Protein AF-A0A965WFJ9-F1 (afdb_monomer)

Foldseek 3Di:
DWDWDFDWDFPDPPVGTDTGTPGTDGFWAEKEWDQQVPPPFIWIATEGADFDFTWDQDPVGTDTAGDHQHAQEKYWDPQQVPPGIWIWGACRDPPLWQRIFIWDWDADPVRRYIYTHTDAGFHTDCCCPPNNVPFDKRFRYKYFDPQVPPPHTWIWTKIWTDCPDDDDALVRIFIDTWTWDRPHNRDIDTCCVVAEPPDDRRFDWANDWDWDDQQPPPGTKIWTWDAGPHPVLPDQRTFIFDQDPVSHTDTDCSVPVSVVQPHQKTWDWDQDPPRWIKIWMWDHDDPPDDIDIDIGTDDD

Sequence (300 aa):
MDFDVNVYALMNTGSSFTKVSLGLARWQHGVASADINRDGFDDVIIAGYANFPQYMGSATGLVPYSGMVGSSGVAVGDFLGTGTAQAVFVDASTNGGADSFIYTMTINNVSKQITFTKTVTLPAPRLISTEDSSNRSHDIRARAVDFDSDGRLDIVVISYKANYIRGLTDSEYKSEIQFIRNTGNGTFVDVTDSVRVGYDTTGYPGYYPEFRDFNGDGKLDLFLSQPDYFSSKVHKSTTLLIQQTNGTYSDTGKVDFASAVGGGGQGMLVKGPAGKTYLVTESAWARTSFTNVYIQLVNF

Nearest PDB structures (foldseek):
  9djx-assembly1_B  TM=4.045E-01  e=1.614E-03  Homo sapiens
  7e7v-assembly3_C  TM=5.041E-01  e=1.599E-02  Ralstonia solanacear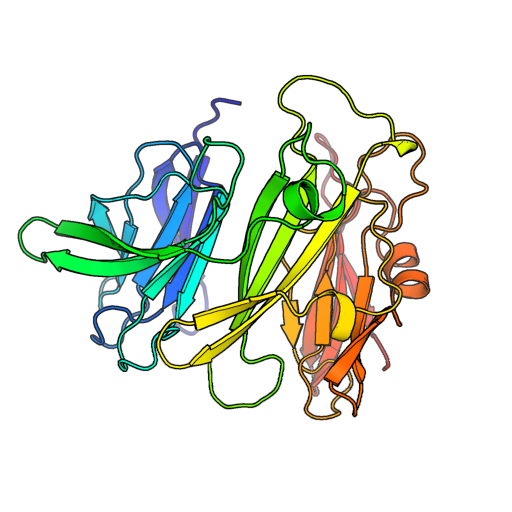um
  4yd8-assembly1_A  TM=4.171E-01  e=1.775E-02  Homo sapiens
  7e7u-assembly2_B  TM=4.999E-01  e=3.494E-02  Ralstonia solanacearum
  6s99-assembly2_D  TM=6.347E-01  e=6.748E+00  Ralstonia solanacearum

Radius of gyration: 19.46 Å; Cα contacts (8 Å, |Δi|>4): 747; chains: 1; bounding box: 52×48×52 Å

Mean predicted aligned error: 5.41 Å

Structure (mmCIF, N/CA/C/O backbone):
data_AF-A0A965WFJ9-F1
#
_entry.id   AF-A0A965WFJ9-F1
#
loop_
_atom_site.group_PDB
_atom_site.id
_atom_site.type_symbol
_atom_site.label_atom_id
_atom_site.label_alt_id
_atom_site.label_comp_id
_atom_site.label_asym_id
_atom_site.label_entity_id
_atom_site.label_seq_id
_atom_site.pdbx_PDB_ins_code
_atom_site.Cartn_x
_atom_site.Cartn_y
_atom_site.Cartn_z
_atom_site.occupancy
_atom_site.B_iso_or_equiv
_atom_site.auth_seq_id
_atom_site.auth_comp_id
_atom_site.auth_asym_id
_atom_site.auth_atom_id
_atom_site.pdbx_PDB_model_num
ATOM 1 N N . MET A 1 1 ? 8.894 20.983 6.299 1.00 48.78 1 MET A N 1
ATOM 2 C CA . MET A 1 1 ? 7.523 21.031 5.756 1.00 48.78 1 MET A CA 1
ATOM 3 C C . MET A 1 1 ? 6.610 20.943 6.958 1.00 48.78 1 MET A C 1
ATOM 5 O O . MET A 1 1 ? 6.301 19.846 7.379 1.00 48.78 1 MET A O 1
ATOM 9 N N . ASP A 1 2 ? 6.253 22.076 7.554 1.00 65.06 2 ASP A N 1
ATOM 10 C CA . ASP A 1 2 ? 5.406 22.116 8.755 1.00 65.06 2 ASP A CA 1
ATOM 11 C C . ASP A 1 2 ? 4.099 22.818 8.409 1.00 65.06 2 ASP A C 1
ATOM 13 O O . ASP A 1 2 ? 3.801 23.909 8.886 1.00 65.06 2 ASP A O 1
ATOM 17 N N . PHE A 1 3 ? 3.364 22.222 7.472 1.00 78.25 3 PHE A N 1
ATOM 18 C CA . PHE A 1 3 ? 2.064 22.731 7.065 1.00 78.25 3 PHE A CA 1
ATOM 19 C C . PHE A 1 3 ? 0.987 21.877 7.715 1.00 78.25 3 PHE A C 1
ATOM 21 O O . PHE A 1 3 ? 0.903 20.675 7.457 1.00 78.25 3 PHE A O 1
ATOM 28 N N . ASP A 1 4 ? 0.174 22.510 8.554 1.00 85.38 4 ASP A N 1
ATOM 29 C CA . ASP A 1 4 ? -1.057 21.900 9.028 1.00 85.38 4 ASP A CA 1
ATOM 30 C C . ASP A 1 4 ? -2.034 21.793 7.849 1.00 85.38 4 ASP A C 1
ATOM 32 O O . ASP A 1 4 ? -2.262 22.754 7.107 1.00 85.38 4 ASP A O 1
ATOM 36 N N . VAL A 1 5 ? -2.619 20.612 7.679 1.00 85.56 5 VAL A N 1
ATOM 37 C CA . VAL A 1 5 ? -3.656 20.344 6.684 1.00 85.56 5 VAL A CA 1
ATOM 38 C C . VAL A 1 5 ? -4.966 20.048 7.392 1.00 85.56 5 VAL A C 1
ATOM 40 O O . VAL A 1 5 ? -4.993 19.382 8.425 1.00 85.56 5 VAL A O 1
ATOM 43 N N . ASN A 1 6 ? -6.071 20.545 6.838 1.00 89.06 6 ASN A N 1
ATOM 44 C CA . ASN A 1 6 ? -7.386 20.176 7.341 1.00 89.06 6 ASN A CA 1
ATOM 45 C C . ASN A 1 6 ? -7.744 18.783 6.825 1.00 89.06 6 ASN A C 1
ATOM 47 O O . ASN A 1 6 ? -8.000 18.608 5.632 1.00 89.06 6 ASN A O 1
ATOM 51 N N . VAL A 1 7 ? -7.763 17.813 7.729 1.00 90.12 7 VAL A N 1
ATOM 52 C CA . VAL A 1 7 ? -8.201 16.450 7.448 1.00 90.12 7 VAL A CA 1
ATOM 53 C C . VAL A 1 7 ? -9.717 16.454 7.316 1.00 90.12 7 VAL A C 1
ATOM 55 O O . VAL A 1 7 ? -10.423 17.145 8.054 1.00 90.12 7 VAL A O 1
ATOM 58 N N . TYR A 1 8 ? -10.244 15.690 6.367 1.00 92.50 8 TYR A N 1
ATOM 59 C CA . TYR A 1 8 ? -11.681 15.561 6.179 1.00 92.50 8 TYR A CA 1
ATOM 60 C C . TYR A 1 8 ? -12.058 14.164 5.701 1.00 92.50 8 TYR A C 1
ATOM 62 O O . TYR A 1 8 ? -11.276 13.497 5.027 1.00 92.50 8 TYR A O 1
ATOM 70 N N . ALA A 1 9 ? -13.285 13.764 6.012 1.00 91.75 9 ALA A N 1
ATOM 71 C CA . ALA A 1 9 ? -13.939 12.601 5.433 1.00 91.75 9 ALA A CA 1
ATOM 72 C C . ALA A 1 9 ? -15.028 13.054 4.453 1.00 91.75 9 ALA A C 1
ATOM 74 O O . ALA A 1 9 ? -15.673 14.087 4.651 1.00 91.75 9 ALA A O 1
ATOM 75 N N . LEU A 1 10 ? -15.234 12.283 3.389 1.00 92.38 10 LEU A N 1
ATOM 76 C CA . LEU A 1 10 ? -16.375 12.433 2.491 1.00 92.38 10 LEU A CA 1
ATOM 77 C C . LEU A 1 10 ? -17.381 11.336 2.837 1.00 92.38 10 LEU A C 1
ATOM 79 O O . LEU A 1 10 ? -17.202 10.182 2.459 1.00 92.38 10 LEU A O 1
ATOM 83 N N . MET A 1 11 ? -18.423 11.696 3.582 1.00 87.25 11 MET A N 1
ATOM 84 C CA . MET A 1 11 ? -19.426 10.748 4.064 1.00 87.25 11 MET A CA 1
ATOM 85 C C . MET A 1 11 ? -20.516 10.569 3.012 1.00 87.25 11 MET A C 1
ATOM 87 O O . MET A 1 11 ? -21.178 11.541 2.641 1.00 87.25 11 MET A O 1
ATOM 91 N N . ASN A 1 12 ? -20.701 9.341 2.531 1.00 87.31 12 ASN A N 1
ATOM 92 C CA . ASN A 1 12 ? -21.744 9.012 1.565 1.00 87.31 12 ASN A CA 1
ATOM 93 C C . ASN A 1 12 ? -23.136 9.150 2.208 1.00 87.31 12 ASN A C 1
ATOM 95 O O . ASN A 1 12 ? -23.398 8.573 3.260 1.00 87.31 12 ASN A O 1
ATOM 99 N N . THR A 1 13 ? -24.033 9.896 1.569 1.00 86.62 13 THR A N 1
ATOM 100 C CA . THR A 1 13 ? -25.430 10.095 1.996 1.00 86.62 13 THR A CA 1
ATOM 101 C C . THR A 1 13 ? -26.420 9.232 1.202 1.00 86.62 13 THR A C 1
ATOM 103 O O . THR A 1 13 ? -27.630 9.370 1.355 1.00 86.62 13 THR A O 1
ATOM 106 N N . GLY A 1 14 ? -25.916 8.370 0.313 1.00 90.50 14 GLY A N 1
ATOM 107 C CA . GLY A 1 14 ? -26.676 7.564 -0.643 1.00 90.50 14 GLY A CA 1
ATOM 108 C C . GLY A 1 14 ? -26.780 8.213 -2.026 1.00 90.50 14 GLY A C 1
ATOM 109 O O . GLY A 1 14 ? -26.713 7.512 -3.032 1.00 90.50 14 GLY A O 1
ATOM 110 N N . SER A 1 15 ? -26.888 9.544 -2.097 1.00 93.44 15 SER A N 1
ATOM 111 C CA . SER A 1 15 ? -26.984 10.295 -3.364 1.00 93.44 15 SER A CA 1
ATOM 112 C C . SER A 1 15 ? -25.911 11.369 -3.542 1.00 93.44 15 SER A C 1
ATOM 114 O O . SER A 1 15 ? -25.785 11.949 -4.618 1.00 93.44 15 SER A O 1
ATOM 116 N N . SER A 1 16 ? -25.171 11.692 -2.486 1.00 94.69 16 SER A N 1
ATOM 117 C CA . SER A 1 16 ? -24.108 12.692 -2.499 1.00 94.69 16 SER A CA 1
ATOM 118 C C . SER A 1 16 ? -23.056 12.367 -1.440 1.00 94.69 16 SER A C 1
ATOM 120 O O . SER A 1 16 ? -23.165 11.382 -0.712 1.00 94.69 16 SER A O 1
ATOM 122 N N . PHE A 1 17 ? -22.030 13.210 -1.343 1.00 94.00 17 PHE A N 1
ATOM 123 C CA . PHE A 1 17 ? -21.058 13.148 -0.262 1.00 94.00 17 PHE A CA 1
ATOM 124 C C . PHE A 1 17 ? -21.103 14.436 0.549 1.00 94.00 17 PHE A C 1
ATOM 126 O O . PHE A 1 17 ? -21.042 15.533 -0.008 1.00 94.00 17 PHE A O 1
ATOM 133 N N . THR A 1 18 ? -21.158 14.299 1.870 1.00 93.19 18 THR A N 1
ATOM 134 C CA . THR A 1 18 ? -20.991 15.415 2.801 1.00 93.19 18 THR A CA 1
ATOM 135 C C . THR A 1 18 ? -19.545 15.456 3.266 1.00 93.19 18 THR A C 1
ATOM 137 O O . THR A 1 18 ? -19.030 14.479 3.810 1.00 93.19 18 THR A O 1
ATOM 140 N N . LYS A 1 19 ? -18.882 16.598 3.078 1.00 94.00 19 LYS A N 1
ATOM 141 C CA . LYS A 1 19 ? -17.533 16.822 3.601 1.00 94.00 19 LYS A CA 1
ATOM 142 C C . LYS A 1 19 ? -17.595 17.111 5.100 1.00 94.00 19 LYS A C 1
ATOM 144 O O . LYS A 1 19 ? -18.158 18.123 5.509 1.00 94.00 19 LYS A O 1
ATOM 149 N N . VAL A 1 20 ? -16.976 16.251 5.901 1.00 92.25 20 VAL A N 1
ATOM 150 C CA . VAL A 1 20 ? -16.869 16.384 7.358 1.00 92.25 20 VAL A CA 1
ATOM 151 C C . VAL A 1 20 ? -15.430 16.721 7.717 1.00 92.25 20 VAL A C 1
ATOM 153 O O . VAL A 1 20 ? -14.517 15.960 7.412 1.00 92.25 20 VAL A O 1
ATOM 156 N N . SER A 1 21 ? -15.220 17.875 8.348 1.00 93.50 21 SER A N 1
ATOM 157 C CA . SER A 1 21 ? -13.905 18.290 8.844 1.00 93.50 21 SER A CA 1
ATOM 158 C C . SER A 1 21 ? -13.529 17.462 10.073 1.00 93.50 21 SER A C 1
ATOM 160 O O . SER A 1 21 ? -14.320 17.375 11.007 1.00 93.50 21 SER A O 1
ATOM 162 N N . LEU A 1 22 ? -12.319 16.907 10.092 1.00 92.38 22 LEU A N 1
ATOM 163 C CA . LEU A 1 22 ? -11.759 16.162 11.228 1.00 92.38 22 LEU A CA 1
ATOM 164 C C . LEU A 1 22 ? -10.712 16.979 12.006 1.00 92.38 22 LEU A C 1
ATOM 166 O O . LEU A 1 22 ? -10.210 16.538 13.035 1.00 92.38 22 LEU A O 1
ATOM 170 N N . GLY A 1 23 ? -10.421 18.195 11.539 1.00 90.62 23 GLY A N 1
ATOM 171 C CA . GLY A 1 23 ? -9.526 19.142 12.193 1.00 90.62 23 GLY A CA 1
ATOM 172 C C . GLY A 1 23 ? -8.159 19.209 11.524 1.00 90.62 23 GLY A C 1
ATOM 173 O O . GLY A 1 23 ? -7.904 18.578 10.498 1.00 90.62 23 GLY A O 1
ATOM 174 N N . LEU A 1 24 ? -7.280 20.025 12.101 1.00 90.56 24 LEU A N 1
ATOM 175 C CA . LEU A 1 24 ? -5.920 20.180 11.604 1.00 90.56 24 LEU A CA 1
ATOM 176 C C . LEU A 1 24 ? -5.052 19.007 12.051 1.00 90.56 24 LEU A C 1
ATOM 178 O O . LEU A 1 24 ? -5.033 18.655 13.230 1.00 90.56 24 LEU A O 1
ATOM 182 N N . ALA A 1 25 ? -4.295 18.451 11.115 1.00 88.62 25 ALA A N 1
ATOM 183 C CA . ALA A 1 25 ? -3.253 17.479 11.396 1.00 88.62 25 ALA A CA 1
ATOM 184 C C . ALA A 1 25 ? -1.987 17.812 10.608 1.00 88.62 25 ALA A C 1
ATOM 186 O O . ALA A 1 25 ? -2.004 18.576 9.642 1.00 88.62 25 ALA A O 1
ATOM 187 N N . ARG A 1 26 ? -0.879 17.209 11.030 1.00 89.94 26 ARG A N 1
ATOM 188 C CA . ARG A 1 26 ? 0.441 17.391 10.427 1.00 89.94 26 ARG A CA 1
ATOM 189 C C . ARG A 1 26 ? 1.136 16.047 10.288 1.00 89.94 26 ARG A C 1
ATOM 191 O O . ARG A 1 26 ? 0.873 15.143 11.079 1.00 89.94 26 ARG A O 1
ATOM 198 N N . TRP A 1 27 ? 2.046 15.946 9.321 1.00 88.62 27 TRP A N 1
ATOM 199 C CA . TRP A 1 27 ? 2.927 14.784 9.142 1.00 88.62 27 TRP A CA 1
ATOM 200 C C . TRP A 1 27 ? 2.204 13.427 9.078 1.00 88.62 27 TRP A C 1
ATOM 202 O O . TRP A 1 27 ? 2.779 12.406 9.446 1.00 88.62 27 TRP A O 1
ATOM 212 N N . GLN A 1 28 ? 0.956 13.404 8.604 1.00 89.62 28 GLN A N 1
ATOM 213 C CA . GLN A 1 28 ? 0.257 12.175 8.235 1.00 89.62 28 GLN A CA 1
ATOM 214 C C . GLN A 1 28 ? 0.697 11.771 6.828 1.00 89.62 28 GLN A C 1
ATOM 216 O O . GLN A 1 28 ? 0.735 12.605 5.925 1.00 89.62 28 GLN A O 1
ATOM 221 N N . HIS A 1 29 ? 1.056 10.506 6.652 1.00 90.88 29 HIS A N 1
ATOM 222 C CA . HIS A 1 29 ? 1.656 9.996 5.423 1.00 90.88 29 HIS A CA 1
ATOM 223 C C . HIS A 1 29 ? 0.797 8.941 4.730 1.00 90.88 29 HIS A C 1
ATOM 225 O O . HIS A 1 29 ? 0.805 8.882 3.500 1.00 90.88 29 HIS A O 1
ATOM 231 N N . GLY A 1 30 ? 0.061 8.116 5.476 1.00 92.38 30 GLY A N 1
ATOM 232 C CA . GLY A 1 30 ? -0.725 7.012 4.927 1.00 92.38 30 GLY A CA 1
ATOM 233 C C . GLY A 1 30 ? -1.955 6.707 5.771 1.00 92.38 30 GLY A C 1
ATOM 234 O O . GLY A 1 30 ? -2.030 7.098 6.932 1.00 92.38 30 GLY A O 1
ATOM 235 N N . VAL A 1 31 ? -2.922 6.015 5.180 1.00 94.62 31 VAL A N 1
ATOM 236 C CA . VAL A 1 31 ? -4.165 5.620 5.844 1.00 94.62 31 VAL A CA 1
ATOM 237 C C . VAL A 1 31 ? -4.638 4.273 5.305 1.00 94.62 31 VAL A C 1
ATOM 239 O O . VAL A 1 31 ? -4.446 3.980 4.124 1.00 94.62 31 VAL A O 1
ATOM 242 N N . ALA A 1 32 ? -5.249 3.473 6.169 1.00 96.31 32 ALA A N 1
ATOM 243 C CA . ALA A 1 32 ? -5.944 2.239 5.839 1.00 96.31 32 ALA A CA 1
ATOM 244 C C . ALA A 1 32 ? -7.238 2.165 6.654 1.00 96.31 32 ALA A C 1
ATOM 246 O O . ALA A 1 32 ? -7.304 2.710 7.758 1.00 96.31 32 ALA A O 1
ATOM 247 N N . SER A 1 33 ? -8.252 1.497 6.114 1.00 95.38 33 SER A N 1
ATOM 248 C CA . SER A 1 33 ? -9.529 1.301 6.794 1.00 95.38 33 SER A CA 1
ATOM 249 C C . SER A 1 33 ? -9.947 -0.159 6.810 1.00 95.38 33 SER A C 1
ATOM 251 O O . SER A 1 33 ? -9.686 -0.886 5.852 1.00 95.38 33 SER A O 1
ATOM 253 N N . ALA A 1 34 ? -10.578 -0.569 7.903 1.00 95.00 34 ALA A N 1
ATOM 254 C CA . ALA A 1 34 ? -11.209 -1.872 8.086 1.00 95.00 34 ALA A CA 1
ATOM 255 C C . ALA A 1 34 ? -12.102 -1.816 9.331 1.00 95.00 34 ALA A C 1
ATOM 257 O O . ALA A 1 34 ? -11.832 -1.027 10.230 1.00 95.00 34 ALA A O 1
ATOM 258 N N . ASP A 1 35 ? -13.095 -2.691 9.431 1.00 95.12 35 ASP A N 1
ATOM 259 C CA . ASP A 1 35 ? -13.837 -2.924 10.674 1.00 95.12 35 ASP A CA 1
ATOM 260 C C . ASP A 1 35 ? -12.968 -3.726 11.669 1.00 95.12 35 ASP A C 1
ATOM 262 O O . ASP A 1 35 ? -12.919 -4.961 11.652 1.00 95.12 35 ASP A O 1
ATOM 266 N N . ILE A 1 36 ? -12.187 -3.020 12.494 1.00 94.94 36 ILE A N 1
ATOM 267 C CA . ILE A 1 36 ? -11.166 -3.607 13.376 1.00 94.94 36 ILE A CA 1
ATOM 268 C C . ILE A 1 36 ? -11.815 -4.187 14.630 1.00 94.94 36 ILE A C 1
ATOM 270 O O . ILE A 1 36 ? -11.369 -5.223 15.139 1.00 94.94 36 ILE A O 1
ATOM 274 N N . ASN A 1 37 ? -12.847 -3.521 15.149 1.00 93.12 37 ASN A N 1
ATOM 275 C CA . ASN A 1 37 ? -13.553 -3.940 16.360 1.00 93.12 37 ASN A CA 1
ATOM 276 C C . ASN A 1 37 ? -14.763 -4.859 16.084 1.00 93.12 37 ASN A C 1
ATOM 278 O O . ASN A 1 37 ? -15.322 -5.406 17.040 1.00 93.12 37 ASN A O 1
ATOM 282 N N . ARG A 1 38 ? -15.099 -5.091 14.809 1.00 93.75 38 ARG A N 1
ATOM 283 C CA . ARG A 1 38 ? -16.221 -5.907 14.327 1.00 93.75 38 ARG A CA 1
ATOM 284 C C . ARG A 1 38 ? -17.590 -5.376 14.742 1.00 93.75 38 ARG A C 1
ATOM 286 O O . ARG A 1 38 ? -18.478 -6.163 15.083 1.00 93.75 38 ARG A O 1
ATOM 293 N N . ASP A 1 39 ? -17.753 -4.059 14.761 1.00 94.69 39 ASP A N 1
ATOM 294 C CA . ASP A 1 39 ? -19.027 -3.406 15.068 1.00 94.69 39 ASP A CA 1
ATOM 295 C C . ASP A 1 39 ? -19.859 -3.063 13.820 1.00 94.69 39 ASP A C 1
ATOM 297 O O . ASP A 1 39 ? -20.987 -2.572 13.944 1.00 94.69 39 ASP A O 1
ATOM 301 N N . GLY A 1 40 ? -19.351 -3.401 12.631 1.00 94.94 40 GLY A N 1
ATOM 302 C CA . GLY A 1 40 ? -19.995 -3.161 11.346 1.00 94.94 40 GLY A CA 1
ATOM 303 C C . GLY A 1 40 ? -19.687 -1.792 10.741 1.00 94.94 40 GLY A C 1
ATOM 304 O O . GLY A 1 40 ? -20.264 -1.465 9.700 1.00 94.94 40 GLY A O 1
ATOM 305 N N . PHE A 1 41 ? -18.810 -0.995 11.356 1.00 94.50 41 PHE A N 1
ATOM 306 C CA . PHE A 1 41 ? -18.340 0.274 10.816 1.00 94.50 41 PHE A CA 1
ATOM 307 C C . PHE A 1 41 ? -16.843 0.213 10.507 1.00 94.50 41 PHE A C 1
ATOM 309 O O . PHE A 1 41 ? -16.049 -0.298 11.285 1.00 94.50 41 PHE A O 1
ATOM 316 N N . ASP A 1 42 ? -16.442 0.782 9.369 1.00 94.44 42 ASP A N 1
ATOM 317 C CA . ASP A 1 42 ? -15.021 0.897 9.054 1.00 94.44 42 ASP A CA 1
ATOM 318 C C . ASP A 1 42 ? -14.330 1.869 10.018 1.00 94.44 42 ASP A C 1
ATOM 320 O O . ASP A 1 42 ? -14.714 3.038 10.156 1.00 94.44 42 ASP A O 1
ATOM 324 N N . ASP A 1 43 ? -13.253 1.385 10.619 1.00 96.44 43 ASP A N 1
ATOM 325 C CA . ASP A 1 43 ? -12.289 2.161 11.379 1.00 96.44 43 ASP A CA 1
ATOM 326 C C . ASP A 1 43 ? -11.177 2.659 10.457 1.00 96.44 43 ASP A C 1
ATOM 328 O O . ASP A 1 43 ? -10.922 2.099 9.391 1.00 96.44 43 ASP A O 1
ATOM 332 N N . VAL A 1 44 ? -10.481 3.716 10.865 1.00 96.62 44 VAL A N 1
ATOM 333 C CA . VAL A 1 44 ? -9.433 4.369 10.081 1.00 96.62 44 VAL A CA 1
ATOM 334 C C . VAL A 1 44 ? -8.149 4.439 10.896 1.00 96.62 44 VAL A C 1
ATOM 336 O O . VAL A 1 44 ? -8.069 5.147 11.905 1.00 96.62 44 VAL A O 1
ATOM 339 N N . ILE A 1 45 ? -7.125 3.740 10.406 1.00 97.69 45 ILE A N 1
ATOM 340 C CA . ILE A 1 45 ? -5.775 3.737 10.964 1.00 97.69 45 ILE A CA 1
ATOM 341 C C . ILE A 1 45 ? -4.851 4.550 10.069 1.00 97.69 45 ILE A C 1
ATOM 343 O O . ILE A 1 45 ? -4.819 4.388 8.851 1.00 97.69 45 ILE A O 1
ATOM 347 N N . ILE A 1 46 ? -4.081 5.430 10.688 1.00 96.38 46 ILE A N 1
ATOM 348 C CA . ILE A 1 46 ? -3.246 6.436 10.051 1.00 96.38 46 ILE A CA 1
ATOM 349 C C . ILE A 1 46 ? -1.782 6.181 10.414 1.00 96.38 46 ILE A C 1
ATOM 351 O O . ILE A 1 46 ? -1.444 5.916 11.570 1.00 96.38 46 ILE A O 1
ATOM 355 N N . ALA A 1 47 ? -0.918 6.308 9.410 1.00 96.06 47 ALA A N 1
ATOM 356 C CA . ALA A 1 47 ? 0.532 6.377 9.529 1.00 96.06 47 ALA A CA 1
ATOM 357 C C . ALA A 1 47 ? 1.003 7.834 9.437 1.00 96.06 47 ALA A C 1
ATOM 359 O O . ALA A 1 47 ? 0.478 8.625 8.646 1.00 96.06 47 ALA A O 1
ATOM 360 N N . GLY A 1 48 ? 2.020 8.183 10.215 1.00 94.25 48 GLY A N 1
ATOM 361 C CA . GLY A 1 48 ? 2.645 9.501 10.204 1.00 94.25 48 GLY A CA 1
ATOM 362 C C . GLY A 1 48 ? 3.652 9.679 11.337 1.00 94.25 48 GLY A C 1
ATOM 363 O O . GLY A 1 48 ? 3.905 8.747 12.093 1.00 94.25 48 GLY A O 1
ATOM 364 N N . TYR A 1 49 ? 4.188 10.891 11.493 1.00 92.00 49 TYR A N 1
ATOM 365 C CA . TYR A 1 49 ?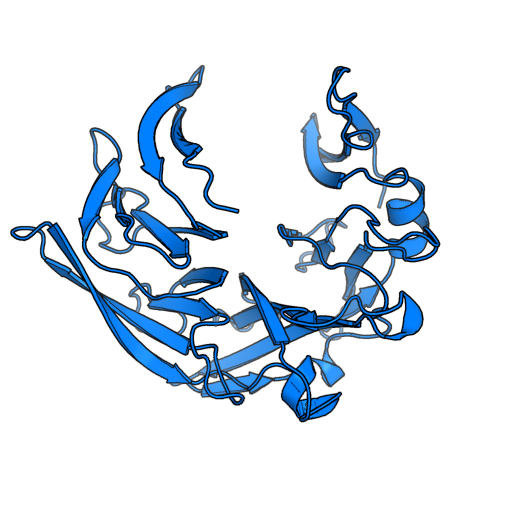 5.303 11.181 12.416 1.00 92.00 49 TYR A CA 1
ATOM 366 C C . TYR A 1 49 ? 5.011 12.251 13.477 1.00 92.00 49 TYR A C 1
ATOM 368 O O . TYR A 1 49 ? 5.910 12.673 14.203 1.00 92.00 49 TYR A O 1
ATOM 376 N N . ALA A 1 50 ? 3.765 12.704 13.589 1.00 89.44 50 ALA A N 1
ATOM 377 C CA . ALA A 1 50 ? 3.338 13.650 14.618 1.00 89.44 50 ALA A CA 1
ATOM 378 C C . ALA A 1 50 ? 2.181 13.086 15.441 1.00 89.44 50 ALA A C 1
ATOM 380 O O . ALA A 1 50 ? 1.682 12.010 15.152 1.00 89.44 50 ALA A O 1
ATOM 381 N N . ASN A 1 51 ? 1.741 13.818 16.463 1.00 86.94 51 ASN A N 1
ATOM 382 C CA . ASN A 1 51 ? 0.584 13.419 17.257 1.00 86.94 51 ASN A CA 1
ATOM 383 C C . ASN A 1 51 ? -0.718 13.645 16.467 1.00 86.94 51 ASN A C 1
ATOM 385 O O . ASN A 1 51 ? -1.109 14.792 16.242 1.00 86.94 51 ASN A O 1
ATOM 389 N N . PHE A 1 52 ? -1.378 12.562 16.061 1.00 91.62 52 PHE A N 1
ATOM 390 C CA . PHE A 1 52 ? -2.687 12.558 15.404 1.00 91.62 52 PHE A CA 1
ATOM 391 C C . PHE A 1 52 ? -3.580 11.454 15.995 1.00 91.62 52 PHE A C 1
ATOM 393 O O . PHE A 1 52 ? -3.061 10.464 16.519 1.00 91.62 52 PHE A O 1
ATOM 400 N N . PRO A 1 53 ? -4.915 11.599 15.928 1.00 94.81 53 PRO A N 1
ATOM 401 C CA . PRO A 1 53 ? -5.823 10.536 16.332 1.00 94.81 53 PRO A CA 1
ATOM 402 C C . PRO A 1 53 ? -5.907 9.430 15.270 1.00 94.81 53 PRO A C 1
ATOM 404 O O . PRO A 1 53 ? -5.711 9.676 14.079 1.00 94.81 53 PRO A O 1
ATOM 407 N N . GLN A 1 54 ? -6.267 8.233 15.717 1.00 96.38 54 GLN A N 1
ATOM 408 C CA . GLN A 1 54 ? -6.933 7.212 14.902 1.00 96.38 54 GLN A CA 1
ATOM 409 C C . GLN A 1 54 ? -8.439 7.455 14.953 1.00 96.38 54 GLN A C 1
ATOM 411 O O . GLN A 1 54 ? -8.900 8.189 15.829 1.00 96.38 54 GLN A O 1
ATOM 416 N N . TYR A 1 55 ? -9.223 6.834 14.079 1.00 96.56 55 TYR A N 1
ATOM 417 C CA . TYR A 1 55 ? -10.674 6.995 14.132 1.00 96.56 55 TYR A CA 1
ATOM 418 C C . TYR A 1 55 ? -11.387 5.655 14.182 1.00 96.56 55 TYR A C 1
ATOM 420 O O . TYR A 1 55 ? -11.160 4.812 13.326 1.00 96.56 55 TYR A O 1
ATOM 428 N N . MET A 1 56 ? -12.274 5.496 15.159 1.00 97.06 56 MET A N 1
ATOM 429 C CA . MET A 1 56 ? -13.202 4.373 15.205 1.00 97.06 56 MET A CA 1
ATOM 430 C C . MET A 1 56 ? -14.498 4.758 14.499 1.00 97.06 56 MET A C 1
ATOM 432 O O . MET A 1 56 ? -15.021 5.858 14.721 1.00 97.06 56 MET A O 1
ATOM 436 N N . GLY A 1 57 ? -14.996 3.872 13.648 1.00 95.56 57 GLY A N 1
ATOM 437 C CA . GLY A 1 57 ? -16.279 3.997 12.986 1.00 95.56 57 GLY A CA 1
ATOM 438 C C . GLY A 1 57 ? -17.434 3.969 13.985 1.00 95.56 57 GLY A C 1
ATOM 439 O O . GLY A 1 57 ? -17.329 3.472 15.104 1.00 95.56 57 GLY A O 1
ATOM 440 N N . SER A 1 58 ? -18.552 4.583 13.609 1.00 94.44 58 SER A N 1
ATOM 441 C CA . SER A 1 58 ? -19.806 4.490 14.354 1.00 94.44 58 SER A CA 1
ATOM 442 C C . SER A 1 58 ? -20.981 4.901 13.474 1.00 94.44 58 SER A C 1
ATOM 444 O O . SER A 1 58 ? -20.807 5.536 12.429 1.00 94.44 58 SER A O 1
ATOM 446 N N . ALA A 1 59 ? -22.200 4.660 13.959 1.00 91.69 59 ALA A N 1
ATOM 447 C CA . ALA A 1 59 ? -23.432 5.100 13.303 1.00 91.69 59 ALA A CA 1
ATOM 448 C C . ALA A 1 59 ? -23.502 6.620 13.051 1.00 91.69 59 ALA A C 1
ATOM 450 O O . ALA A 1 59 ? -24.235 7.066 12.172 1.00 91.69 59 ALA A O 1
ATOM 451 N N . THR A 1 60 ? -22.753 7.424 13.813 1.00 88.94 60 THR A N 1
ATOM 452 C CA . THR A 1 60 ? -22.702 8.888 13.676 1.00 88.94 60 THR A CA 1
ATOM 453 C C . THR A 1 60 ? -21.424 9.388 12.996 1.00 88.94 60 THR A C 1
ATOM 455 O O . THR A 1 60 ? -21.199 10.595 12.940 1.00 88.94 60 THR A O 1
ATOM 458 N N . GLY A 1 61 ? -20.589 8.485 12.475 1.00 90.75 61 GLY A N 1
ATOM 459 C CA . GLY A 1 61 ? -19.323 8.799 11.815 1.00 90.75 61 GLY A CA 1
ATOM 460 C C . GLY A 1 61 ? -18.090 8.463 12.654 1.00 90.75 61 GLY A C 1
ATOM 461 O O . GLY A 1 61 ? -18.127 7.607 13.533 1.00 90.75 61 GLY A O 1
ATOM 462 N N . LEU A 1 62 ? -16.985 9.137 12.347 1.00 94.56 62 LEU A N 1
ATOM 463 C CA . LEU A 1 62 ? -15.655 8.835 12.872 1.00 94.56 62 LEU A CA 1
ATOM 464 C C . LEU A 1 62 ? -15.416 9.460 14.255 1.00 94.56 62 LEU A C 1
ATOM 466 O O . LEU A 1 62 ? -15.516 10.676 14.424 1.00 94.56 62 LEU A O 1
ATOM 470 N N . VAL A 1 63 ? -15.049 8.633 15.235 1.00 95.44 63 VAL A N 1
ATOM 471 C CA . VAL A 1 63 ? -14.748 9.039 16.615 1.00 95.44 63 VAL A CA 1
ATO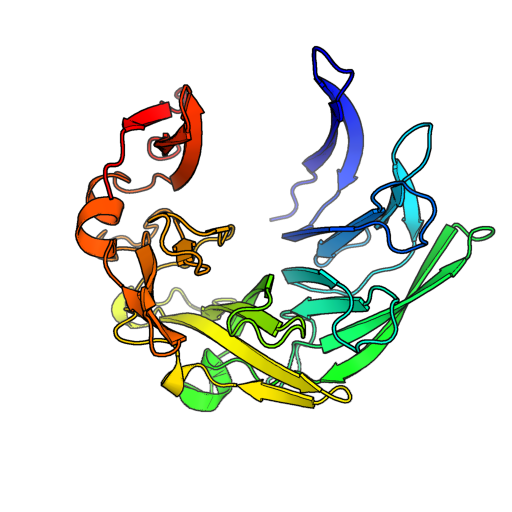M 472 C C . VAL A 1 63 ? -13.235 8.980 16.848 1.00 95.44 63 VAL A C 1
ATOM 474 O O . VAL A 1 63 ? -12.649 7.920 16.643 1.00 95.44 63 VAL A O 1
ATOM 477 N N . PRO A 1 64 ? -12.575 10.065 17.294 1.00 96.00 64 PRO A N 1
ATOM 478 C CA . PRO A 1 64 ? -11.125 10.089 17.457 1.00 96.00 64 PRO A CA 1
ATOM 479 C C . PRO A 1 64 ? -10.665 9.284 18.680 1.00 96.00 64 PRO A C 1
ATOM 481 O O . PRO A 1 64 ? -11.219 9.413 19.773 1.00 96.00 64 PRO A O 1
ATOM 484 N N . TYR A 1 65 ? -9.624 8.475 18.494 1.00 97.50 65 TYR A N 1
ATOM 485 C CA . TYR A 1 65 ? -8.944 7.694 19.524 1.00 97.50 65 TYR A CA 1
ATOM 486 C C . TYR A 1 65 ? -7.452 8.044 19.533 1.00 97.50 65 TYR A C 1
ATOM 488 O O . TYR A 1 65 ? -6.840 8.290 18.496 1.00 97.50 65 TYR A O 1
ATOM 496 N N . SER A 1 66 ? -6.850 8.065 20.718 1.00 96.88 66 SER A N 1
ATOM 497 C CA . SER A 1 66 ? -5.407 8.250 20.894 1.00 96.88 66 SER A CA 1
ATOM 498 C C . SER A 1 66 ? -4.626 6.962 20.612 1.00 96.88 66 SER A C 1
ATOM 500 O O . SER A 1 66 ? -5.165 5.864 20.739 1.00 96.88 66 SER A O 1
ATOM 502 N N . GLY A 1 67 ? -3.340 7.097 20.284 1.00 94.81 67 GLY A N 1
ATOM 503 C CA . GLY A 1 67 ? -2.431 5.978 20.019 1.00 94.81 67 GLY A CA 1
ATOM 504 C C . GLY A 1 67 ? -1.911 5.992 18.586 1.00 94.81 67 GLY A C 1
ATOM 505 O O . GLY A 1 67 ? -2.663 6.196 17.638 1.00 94.81 67 GLY A O 1
ATOM 506 N N . MET A 1 68 ? -0.608 5.798 18.408 1.00 94.50 68 MET A N 1
ATOM 507 C CA . MET A 1 68 ? 0.011 5.840 17.085 1.00 94.50 68 MET A CA 1
ATOM 508 C C . MET A 1 68 ? 1.295 5.020 17.037 1.00 94.50 68 MET A C 1
ATOM 510 O O . MET A 1 68 ? 1.935 4.786 18.065 1.00 94.50 68 MET A O 1
ATOM 514 N N . VAL A 1 69 ? 1.692 4.667 15.819 1.00 95.44 69 VAL A N 1
ATOM 515 C CA . VAL A 1 69 ? 3.027 4.172 15.486 1.00 95.44 69 VAL A CA 1
ATOM 516 C C . VAL A 1 69 ? 3.633 5.148 14.481 1.00 95.44 69 VAL A C 1
ATOM 518 O O . VAL A 1 69 ? 3.046 5.393 13.426 1.00 95.44 69 VAL A O 1
ATOM 521 N N . GLY A 1 70 ? 4.794 5.716 14.816 1.00 95.12 70 GLY A N 1
ATOM 522 C CA . GLY A 1 70 ? 5.540 6.579 13.898 1.00 95.12 70 GLY A CA 1
ATOM 523 C C . GLY A 1 70 ? 5.931 5.795 12.646 1.00 95.12 70 GLY A C 1
ATOM 524 O O . GLY A 1 70 ? 6.608 4.788 12.802 1.00 95.12 70 GLY A O 1
ATOM 525 N N . SER A 1 71 ? 5.460 6.185 11.457 1.00 95.69 71 SER A N 1
ATOM 526 C CA . SER A 1 71 ? 5.589 5.380 10.224 1.00 95.69 71 SER A CA 1
ATOM 527 C C . SER A 1 71 ? 5.220 6.158 8.952 1.00 95.69 71 SER A C 1
ATOM 529 O O . SER A 1 71 ? 4.539 7.183 9.028 1.00 95.69 71 SER A O 1
ATOM 531 N N . SER A 1 72 ? 5.605 5.646 7.776 1.00 94.50 72 SER A N 1
ATOM 532 C CA . SER A 1 72 ? 5.259 6.248 6.472 1.00 94.50 72 SER A CA 1
ATOM 533 C C . SER A 1 72 ? 4.061 5.600 5.778 1.00 94.50 72 SER A C 1
ATOM 535 O O . SER A 1 72 ? 3.373 6.237 4.975 1.00 94.50 72 SER A O 1
ATOM 537 N N . GLY A 1 73 ? 3.777 4.337 6.075 1.00 96.25 73 GLY A N 1
ATOM 538 C CA . GLY A 1 73 ? 2.690 3.597 5.449 1.00 96.25 73 GLY A CA 1
ATOM 539 C C . GLY A 1 73 ? 2.017 2.656 6.429 1.00 96.25 73 GLY A C 1
ATOM 540 O O . GLY A 1 73 ? 2.634 2.192 7.386 1.00 96.25 73 GLY A O 1
ATOM 541 N N . VAL A 1 74 ? 0.742 2.378 6.166 1.00 98.12 74 VAL A N 1
ATOM 542 C CA . VAL A 1 74 ? -0.042 1.409 6.923 1.00 98.12 74 VAL A CA 1
ATOM 543 C C . VAL A 1 74 ? -0.880 0.547 5.988 1.00 98.12 74 VAL A C 1
ATOM 545 O O . VAL A 1 74 ? -1.396 1.038 4.982 1.00 98.12 74 VAL A O 1
ATOM 548 N N . ALA A 1 75 ? -1.011 -0.729 6.333 1.00 98.12 75 ALA A N 1
ATOM 549 C CA . ALA A 1 75 ? -2.024 -1.635 5.807 1.00 98.12 75 ALA A CA 1
ATOM 550 C C . ALA A 1 75 ? -2.709 -2.354 6.978 1.00 98.12 75 ALA A C 1
ATOM 552 O O . ALA A 1 75 ? -2.086 -2.568 8.017 1.00 98.12 75 ALA A O 1
ATOM 553 N N . VAL A 1 76 ? -3.983 -2.713 6.828 1.00 98.31 76 VAL A N 1
ATOM 554 C CA . VAL A 1 76 ? -4.768 -3.384 7.875 1.00 98.31 76 VAL A CA 1
ATOM 555 C C . VAL A 1 76 ? -5.399 -4.647 7.298 1.00 98.31 76 VAL A C 1
ATOM 557 O O . VAL A 1 76 ? -5.870 -4.633 6.164 1.00 98.31 76 VAL A O 1
ATOM 560 N N . GLY A 1 77 ? -5.387 -5.732 8.070 1.00 97.19 77 GLY A N 1
ATOM 561 C CA . GLY A 1 77 ? -5.964 -7.018 7.681 1.00 97.19 77 GLY A CA 1
ATOM 562 C C . GLY A 1 77 ? -5.612 -8.141 8.658 1.00 97.19 77 GLY A C 1
ATOM 563 O O . GLY A 1 77 ? -4.839 -7.933 9.591 1.00 97.19 77 GLY A O 1
ATOM 564 N N . ASP A 1 78 ? -6.192 -9.328 8.473 1.00 96.88 78 ASP A N 1
ATOM 565 C CA . ASP A 1 78 ? -5.906 -10.513 9.299 1.00 96.88 78 ASP A CA 1
ATOM 566 C C . ASP A 1 78 ? -4.676 -11.266 8.769 1.00 96.88 78 ASP A C 1
ATOM 568 O O . ASP A 1 78 ? -4.767 -12.314 8.132 1.00 96.88 78 ASP A O 1
ATOM 572 N N . PHE A 1 79 ? -3.500 -10.692 9.003 1.00 98.06 79 PHE A N 1
ATOM 573 C CA . PHE A 1 79 ? -2.224 -11.257 8.563 1.00 98.06 79 PHE A CA 1
ATOM 574 C C . PHE A 1 79 ? -1.823 -12.502 9.366 1.00 98.06 79 PHE A C 1
ATOM 576 O O . PHE A 1 79 ? -1.037 -13.324 8.895 1.00 98.06 79 PHE A O 1
ATOM 583 N N . LEU A 1 80 ? -2.325 -12.640 10.595 1.00 97.00 80 LEU A N 1
ATOM 584 C CA . LEU A 1 80 ? -1.977 -13.747 11.487 1.00 97.00 80 LEU A CA 1
ATOM 585 C C . LEU A 1 80 ? -2.976 -14.913 11.428 1.00 97.00 80 LEU A C 1
ATOM 587 O O . LEU A 1 80 ? -2.723 -15.946 12.048 1.00 97.00 80 LEU A O 1
ATOM 591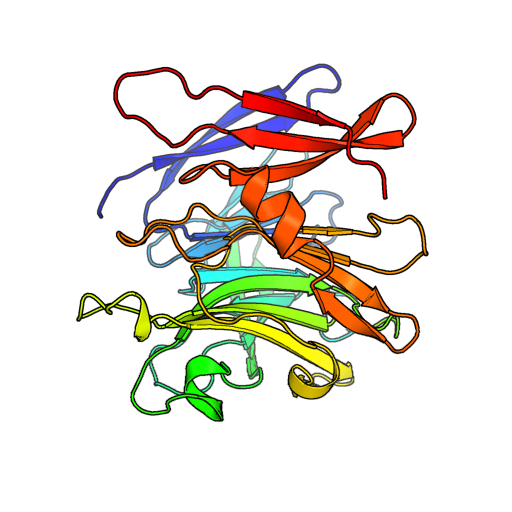 N N . GLY A 1 81 ? -4.082 -14.771 10.691 1.00 94.88 81 GLY A N 1
ATOM 592 C CA . GLY A 1 81 ? -5.129 -15.789 10.584 1.00 94.88 81 GLY A CA 1
ATOM 593 C C . GLY A 1 81 ? -5.873 -16.022 11.901 1.00 94.88 81 GLY A C 1
ATOM 594 O O . GLY A 1 81 ? -6.367 -17.121 12.156 1.00 94.88 81 GLY A O 1
ATOM 595 N N . THR A 1 82 ? -5.917 -15.015 12.777 1.00 93.25 82 THR A N 1
ATOM 596 C CA . THR A 1 82 ? -6.580 -15.090 14.090 1.00 93.25 82 THR A CA 1
ATOM 597 C C . THR A 1 82 ? -8.041 -14.642 14.023 1.00 93.25 82 THR A C 1
ATOM 599 O O . THR A 1 82 ? -8.732 -14.582 15.044 1.00 93.25 82 THR A O 1
ATOM 602 N N . GLY A 1 83 ? -8.511 -14.273 12.832 1.00 91.69 83 GLY A N 1
ATOM 603 C CA . GLY A 1 83 ? -9.795 -13.653 12.548 1.00 91.69 83 GLY A CA 1
ATOM 604 C C . GLY A 1 83 ? -9.825 -12.156 12.854 1.00 91.69 83 GLY A C 1
ATOM 605 O O . GLY A 1 83 ? -10.778 -11.482 12.465 1.00 91.69 83 GLY A O 1
ATOM 606 N N . THR A 1 84 ? -8.876 -11.627 13.627 1.00 93.06 84 THR A N 1
ATOM 607 C CA . THR A 1 84 ? -8.835 -10.219 14.050 1.00 93.06 84 THR A CA 1
ATOM 608 C C . THR A 1 84 ? -7.914 -9.428 13.138 1.00 93.06 84 THR A C 1
ATOM 610 O O . THR A 1 84 ? -6.934 -9.964 12.640 1.00 93.06 84 THR A O 1
ATOM 613 N N . ALA A 1 85 ? -8.197 -8.144 12.929 1.00 95.81 85 ALA A N 1
ATOM 614 C CA . ALA A 1 85 ? -7.312 -7.301 12.140 1.00 95.81 85 ALA A CA 1
ATOM 615 C C . ALA A 1 85 ? -6.022 -6.961 12.913 1.00 95.81 85 ALA A C 1
ATOM 617 O O . ALA A 1 85 ? -6.043 -6.654 14.109 1.00 95.81 85 ALA A O 1
ATOM 618 N N . GLN A 1 86 ? -4.895 -6.969 12.209 1.00 97.75 86 GLN A N 1
ATOM 619 C CA . GLN A 1 86 ? -3.629 -6.367 12.615 1.00 97.75 86 GLN A CA 1
ATOM 620 C C . GLN A 1 86 ? -3.294 -5.192 11.692 1.00 97.75 86 GLN A C 1
ATOM 622 O O . GLN A 1 86 ? -3.854 -5.054 10.605 1.00 97.75 86 GLN A O 1
ATOM 627 N N . ALA A 1 87 ? -2.367 -4.345 12.134 1.00 98.38 87 ALA A N 1
ATOM 628 C CA . ALA A 1 87 ? -1.820 -3.261 11.331 1.00 98.38 87 ALA A CA 1
ATOM 629 C C . ALA A 1 87 ? -0.363 -3.561 10.969 1.00 98.38 87 ALA A C 1
ATOM 631 O O . ALA A 1 87 ? 0.457 -3.842 11.843 1.00 98.38 87 ALA A O 1
ATOM 632 N N . VAL A 1 88 ? -0.034 -3.473 9.686 1.00 98.56 88 VAL A N 1
ATOM 633 C CA . VAL A 1 88 ? 1.342 -3.417 9.191 1.00 98.56 88 VAL A CA 1
ATOM 634 C C . VAL A 1 88 ? 1.734 -1.954 9.115 1.00 98.56 88 VAL A C 1
ATOM 636 O O . VAL A 1 88 ? 1.104 -1.212 8.367 1.00 98.56 88 VAL A O 1
ATOM 639 N N . PHE A 1 89 ? 2.772 -1.550 9.841 1.00 98.25 89 PHE A N 1
ATOM 640 C CA . PHE A 1 89 ? 3.390 -0.233 9.686 1.00 98.25 89 PHE A CA 1
ATOM 641 C C . PHE A 1 89 ? 4.773 -0.391 9.059 1.00 98.25 89 PHE A C 1
ATOM 643 O O . PHE A 1 89 ? 5.556 -1.229 9.513 1.00 98.25 89 PHE A O 1
ATOM 650 N N . VAL A 1 90 ? 5.054 0.412 8.032 1.00 96.62 90 VAL A N 1
ATOM 651 C CA . VAL A 1 90 ? 6.334 0.423 7.303 1.00 96.62 90 VAL A CA 1
ATOM 652 C C . VAL A 1 90 ? 7.117 1.704 7.574 1.00 96.62 90 VAL A C 1
ATOM 654 O O . VAL A 1 90 ? 6.513 2.741 7.881 1.00 96.62 90 VAL A O 1
ATOM 657 N N . ASP A 1 91 ? 8.448 1.616 7.492 1.00 93.25 91 ASP A N 1
ATOM 658 C CA . ASP A 1 91 ? 9.377 2.674 7.921 1.00 93.25 91 ASP A CA 1
ATOM 659 C C . ASP A 1 91 ? 9.072 3.163 9.354 1.00 93.25 91 ASP A C 1
ATOM 661 O O . ASP A 1 91 ? 8.971 4.353 9.663 1.00 93.25 91 ASP A O 1
ATOM 665 N N . ALA A 1 92 ? 8.832 2.195 10.239 1.00 93.69 92 ALA A N 1
ATOM 666 C CA . ALA A 1 92 ? 8.463 2.389 11.635 1.00 93.69 92 ALA A CA 1
ATOM 667 C C . ALA A 1 92 ? 9.657 2.274 12.603 1.00 93.69 92 ALA A C 1
ATOM 669 O O . ALA A 1 92 ? 9.495 2.363 13.824 1.00 93.69 92 ALA A O 1
ATOM 670 N N . SER A 1 93 ? 10.875 2.074 12.087 1.00 84.50 93 SER A N 1
ATOM 671 C CA . SER A 1 93 ? 12.111 2.078 12.872 1.00 84.50 93 SER A CA 1
ATOM 672 C C . SER A 1 93 ? 13.222 2.848 12.178 1.00 84.50 93 SER A C 1
ATOM 674 O O . SER A 1 93 ? 13.385 2.797 10.970 1.00 84.50 93 SER A O 1
ATOM 676 N N . THR A 1 94 ? 14.065 3.507 12.968 1.00 70.88 94 THR A N 1
ATOM 677 C CA . THR A 1 94 ? 15.206 4.281 12.470 1.00 70.88 94 THR A CA 1
ATOM 678 C C . THR A 1 94 ? 16.537 3.524 12.526 1.00 70.88 94 THR A C 1
ATOM 680 O O . THR A 1 94 ? 17.558 4.082 12.115 1.00 70.88 94 THR A O 1
ATOM 683 N N . ASN A 1 95 ? 16.546 2.271 12.994 1.00 69.12 95 ASN A N 1
ATOM 684 C CA . ASN A 1 95 ? 17.754 1.528 13.381 1.00 69.12 95 ASN A CA 1
ATOM 685 C C . ASN A 1 95 ? 18.515 0.841 12.225 1.00 69.12 95 ASN A C 1
ATOM 687 O O . ASN A 1 95 ? 19.405 0.038 12.489 1.00 69.12 95 ASN A O 1
ATOM 691 N N . GLY A 1 96 ? 18.198 1.145 10.960 1.00 61.84 96 GLY A N 1
ATOM 692 C CA . GLY A 1 96 ? 18.990 0.707 9.797 1.00 61.84 96 GLY A CA 1
ATOM 693 C C . GLY A 1 96 ? 18.933 -0.795 9.478 1.00 61.84 96 GLY A C 1
ATOM 694 O O . GLY A 1 96 ? 19.820 -1.298 8.798 1.00 61.84 96 GLY A O 1
ATOM 695 N N . GLY A 1 97 ? 17.919 -1.505 9.982 1.00 78.25 97 GLY A N 1
ATOM 696 C CA . GLY A 1 97 ? 17.650 -2.919 9.700 1.00 78.25 97 GLY A CA 1
ATOM 697 C C . GLY A 1 97 ? 16.212 -3.117 9.220 1.00 78.25 97 GLY A C 1
ATOM 698 O O . GLY A 1 97 ? 15.706 -2.305 8.457 1.00 78.25 97 GLY A O 1
ATOM 699 N N . ALA A 1 98 ? 15.536 -4.166 9.694 1.00 82.31 98 ALA A N 1
ATOM 700 C CA . ALA A 1 98 ? 14.092 -4.268 9.504 1.00 82.31 98 ALA A CA 1
ATOM 701 C C . ALA A 1 98 ? 13.381 -3.123 10.241 1.00 82.31 98 ALA A C 1
ATOM 703 O O . ALA A 1 98 ? 13.570 -2.923 11.445 1.00 82.31 98 ALA A O 1
ATOM 704 N N . ASP A 1 99 ? 12.564 -2.385 9.507 1.00 90.19 99 ASP A N 1
ATOM 705 C CA . ASP A 1 99 ? 11.824 -1.208 9.960 1.00 90.19 99 ASP A CA 1
ATOM 706 C C . ASP A 1 99 ? 10.311 -1.349 9.750 1.00 90.19 99 ASP A C 1
ATOM 708 O O . ASP A 1 99 ? 9.552 -0.460 10.126 1.00 90.19 99 ASP A O 1
ATOM 712 N N . SER A 1 100 ? 9.874 -2.498 9.242 1.00 95.75 100 SER A N 1
ATOM 713 C CA . SER A 1 100 ? 8.481 -2.816 8.962 1.00 95.75 100 SER A CA 1
ATOM 714 C C . SER A 1 100 ? 7.992 -3.953 9.867 1.00 95.75 100 SER A C 1
ATOM 716 O O . SER A 1 100 ? 8.666 -4.976 10.034 1.00 95.75 100 SER A O 1
ATOM 718 N N . PHE A 1 101 ? 6.825 -3.782 10.495 1.00 98.12 101 PHE A N 1
ATOM 719 C CA . PHE A 1 101 ? 6.327 -4.719 11.511 1.00 98.12 101 PHE A CA 1
ATOM 720 C C . PHE A 1 101 ? 4.805 -4.876 11.485 1.00 98.12 101 PHE A C 1
ATOM 722 O O . PHE A 1 101 ? 4.077 -3.954 11.116 1.00 98.12 101 PHE A O 1
ATOM 729 N N . ILE A 1 102 ? 4.334 -6.026 11.976 1.00 98.50 102 ILE A N 1
ATOM 730 C CA . ILE A 1 102 ? 2.916 -6.289 12.259 1.00 98.50 102 ILE A CA 1
ATOM 731 C C . ILE A 1 102 ? 2.626 -5.976 13.726 1.00 98.50 102 ILE A C 1
ATOM 733 O O . ILE A 1 102 ? 3.348 -6.414 14.630 1.00 98.50 102 ILE A O 1
ATOM 737 N N . TYR A 1 103 ? 1.526 -5.271 13.970 1.00 98.50 103 TYR A N 1
ATOM 738 C CA . TYR A 1 103 ? 1.038 -4.899 15.288 1.00 98.50 103 TYR A CA 1
ATOM 739 C C . TYR A 1 103 ? -0.372 -5.434 15.519 1.00 98.50 103 TYR A C 1
ATOM 741 O O . TYR A 1 103 ? -1.277 -5.194 14.721 1.00 98.50 103 TYR A O 1
ATOM 749 N N . THR A 1 104 ? -0.588 -6.090 16.655 1.00 97.56 104 THR A N 1
ATOM 750 C CA . THR A 1 104 ? -1.945 -6.318 17.165 1.00 97.56 104 THR A CA 1
ATOM 751 C C . THR A 1 104 ? -2.492 -5.032 17.769 1.00 97.56 104 THR A C 1
ATOM 753 O O . THR A 1 104 ? -1.734 -4.232 18.327 1.00 97.56 104 THR A O 1
ATOM 756 N N . MET A 1 105 ? -3.810 -4.852 17.690 1.00 97.69 105 MET A N 1
ATOM 757 C CA . MET A 1 105 ? -4.506 -3.662 18.175 1.00 97.69 105 MET A CA 1
ATOM 758 C C . MET A 1 105 ? -5.433 -4.016 19.336 1.00 97.69 105 MET A C 1
ATOM 760 O O . MET A 1 105 ? -6.279 -4.899 19.214 1.00 97.69 105 MET A O 1
ATOM 764 N N . THR A 1 106 ? -5.297 -3.296 20.448 1.00 96.75 106 THR A N 1
ATOM 765 C CA . THR A 1 106 ? -6.210 -3.386 21.597 1.00 96.75 106 THR A CA 1
ATOM 766 C C . THR A 1 106 ? -6.929 -2.059 21.774 1.00 96.75 106 THR A C 1
ATOM 768 O O . THR A 1 106 ? -6.282 -1.022 21.930 1.00 96.75 106 THR A O 1
ATOM 771 N N . ILE A 1 107 ? -8.262 -2.087 21.780 1.00 97.25 107 ILE A N 1
ATOM 772 C CA . ILE A 1 107 ? -9.102 -0.887 21.827 1.00 97.25 107 ILE A CA 1
ATOM 773 C C . ILE A 1 107 ? -9.707 -0.727 23.221 1.00 97.25 107 ILE A C 1
ATOM 775 O O . ILE A 1 107 ? -10.379 -1.620 23.734 1.00 97.25 107 ILE A O 1
ATOM 779 N N . ASN A 1 108 ? -9.507 0.444 23.823 1.00 97.31 108 ASN A N 1
ATOM 780 C CA . ASN A 1 108 ? -10.174 0.855 25.049 1.00 97.31 108 ASN A CA 1
ATOM 781 C C . ASN A 1 108 ? -11.212 1.938 24.735 1.00 97.31 108 ASN A C 1
ATOM 783 O O . ASN A 1 108 ? -10.885 3.099 24.482 1.00 97.31 108 ASN A O 1
ATOM 787 N N . ASN A 1 109 ? -12.487 1.553 24.787 1.00 95.56 109 ASN A N 1
ATOM 788 C CA . ASN A 1 109 ? -13.607 2.441 24.476 1.00 95.56 109 ASN A CA 1
ATOM 789 C C . ASN A 1 109 ? -13.904 3.490 25.554 1.00 95.56 109 ASN A C 1
ATOM 791 O O . ASN A 1 109 ? -14.582 4.473 25.244 1.00 95.56 109 ASN A O 1
ATOM 795 N N . VAL A 1 110 ? -13.406 3.300 26.780 1.00 96.56 110 VAL A N 1
ATOM 796 C CA . VAL A 1 110 ? -13.578 4.245 27.894 1.00 96.56 110 VAL A CA 1
ATOM 797 C C . VAL A 1 110 ? -12.558 5.371 27.785 1.00 96.56 110 VAL A C 1
ATOM 799 O O . VAL A 1 110 ? -12.936 6.538 27.801 1.00 96.56 110 VAL A O 1
ATOM 802 N N . SER A 1 111 ? -11.275 5.035 27.624 1.00 97.69 111 SER A N 1
ATOM 803 C CA . SER A 1 111 ? -10.206 6.032 27.477 1.00 97.69 111 SER A CA 1
ATOM 804 C C . SER A 1 111 ? -10.039 6.553 26.049 1.00 97.69 111 SER A C 1
ATOM 806 O O . SER A 1 111 ? -9.231 7.454 25.836 1.00 97.69 111 SER A O 1
ATOM 808 N N . LYS A 1 112 ? -10.782 5.999 25.079 1.00 97.88 112 LYS A N 1
ATOM 809 C CA . LYS A 1 112 ? -10.654 6.312 23.647 1.00 97.88 112 LYS A CA 1
ATOM 810 C C . LYS A 1 112 ? -9.204 6.162 23.189 1.00 97.88 112 LYS A C 1
ATOM 812 O O . LYS A 1 112 ? -8.570 7.103 22.714 1.00 97.88 112 LYS A O 1
ATOM 817 N N . GLN A 1 113 ? -8.657 4.969 23.394 1.00 97.69 113 GLN A N 1
ATOM 818 C CA . GLN A 1 113 ? -7.263 4.655 23.097 1.00 97.69 113 GLN A CA 1
ATOM 819 C C . GLN A 1 113 ? -7.150 3.355 22.304 1.00 97.69 113 GLN A C 1
ATOM 821 O O . GLN A 1 113 ? -7.812 2.370 22.629 1.00 97.69 113 GLN A O 1
ATOM 826 N N . ILE A 1 114 ? -6.270 3.347 21.307 1.00 97.69 114 ILE A N 1
ATOM 827 C CA . ILE A 1 114 ? -5.802 2.152 20.609 1.00 97.69 114 ILE A CA 1
ATOM 828 C C . ILE A 1 114 ? -4.354 1.908 21.025 1.00 97.69 114 ILE A C 1
ATOM 830 O O . ILE A 1 114 ? -3.502 2.790 20.932 1.00 97.69 114 ILE A O 1
ATOM 834 N N . THR A 1 115 ? -4.069 0.703 21.503 1.00 97.81 115 THR A N 1
ATOM 835 C CA . THR A 1 115 ? -2.707 0.264 21.806 1.00 97.81 115 THR A CA 1
ATOM 836 C C . THR A 1 115 ? -2.223 -0.657 20.700 1.00 97.81 115 THR A C 1
ATOM 838 O O . THR A 1 115 ? -2.834 -1.694 20.449 1.00 97.81 115 THR A O 1
ATOM 841 N N . PHE A 1 116 ? -1.111 -0.282 20.071 1.00 98.00 116 PHE A N 1
ATOM 842 C CA . PHE A 1 116 ? -0.423 -1.088 19.070 1.00 98.00 116 PHE A CA 1
ATOM 843 C C . PHE A 1 116 ? 0.700 -1.877 19.742 1.00 98.00 116 PHE A C 1
ATOM 845 O O . PHE A 1 116 ? 1.640 -1.296 20.287 1.00 98.00 116 PHE A O 1
ATOM 852 N N . THR A 1 117 ? 0.626 -3.204 19.695 1.00 97.81 117 THR A N 1
ATOM 853 C CA . THR A 1 117 ? 1.665 -4.087 20.238 1.00 97.81 117 THR A CA 1
ATOM 854 C C . THR A 1 117 ? 2.372 -4.791 19.096 1.00 97.81 117 THR A C 1
ATOM 856 O O . THR A 1 117 ? 1.751 -5.539 18.348 1.00 97.81 117 THR A O 1
ATOM 859 N N . LYS A 1 118 ? 3.676 -4.541 18.952 1.00 97.31 118 LYS A N 1
ATOM 860 C CA . LYS A 1 118 ? 4.506 -5.163 17.917 1.00 97.31 118 LYS A CA 1
ATOM 861 C C . LYS A 1 118 ? 4.553 -6.676 18.126 1.00 97.31 118 LYS A C 1
ATOM 863 O O . LYS A 1 118 ? 4.864 -7.117 19.229 1.00 97.31 118 LYS A O 1
ATOM 868 N N . THR A 1 119 ? 4.294 -7.450 17.077 1.00 96.44 119 THR A N 1
ATOM 869 C CA . THR A 1 119 ? 4.227 -8.921 17.141 1.00 96.44 119 THR A CA 1
ATOM 870 C C . THR A 1 119 ? 5.196 -9.604 16.188 1.00 96.44 119 THR A C 1
ATOM 872 O O . THR A 1 119 ? 5.923 -10.498 16.611 1.00 96.44 119 THR A O 1
ATOM 875 N N . VAL A 1 120 ? 5.261 -9.155 14.934 1.00 97.69 120 VAL A N 1
ATOM 876 C CA . VAL A 1 120 ? 6.109 -9.760 13.897 1.00 97.69 120 VAL A CA 1
ATOM 877 C C . VAL A 1 120 ? 7.016 -8.703 13.288 1.00 97.69 120 VAL A C 1
ATOM 879 O O . VAL A 1 120 ? 6.585 -7.581 13.027 1.00 97.69 120 VAL A O 1
ATOM 882 N N . THR A 1 121 ? 8.271 -9.074 13.053 1.00 97.00 121 THR A N 1
ATOM 883 C CA . THR A 1 121 ? 9.216 -8.300 12.243 1.00 97.00 121 THR A CA 1
ATOM 884 C C . THR A 1 121 ? 9.185 -8.834 10.822 1.00 97.00 121 THR A C 1
ATOM 886 O O . THR A 1 121 ? 9.390 -10.030 10.623 1.00 97.00 121 THR A O 1
ATOM 889 N N . LEU A 1 122 ? 8.911 -7.962 9.853 1.00 97.62 122 LEU A N 1
ATOM 890 C CA . LEU A 1 122 ? 8.912 -8.325 8.438 1.00 97.62 122 LEU A CA 1
ATOM 891 C C . LEU A 1 122 ? 10.350 -8.374 7.894 1.00 97.62 122 LEU A C 1
ATOM 893 O O . LEU A 1 122 ? 11.264 -7.836 8.532 1.00 97.62 122 LEU A O 1
ATOM 897 N N . PRO A 1 123 ? 10.575 -9.018 6.732 1.00 96.25 123 PRO A N 1
ATOM 898 C CA . PRO A 1 123 ? 11.845 -8.930 6.022 1.00 96.25 123 PRO A CA 1
ATOM 899 C C . PRO A 1 123 ? 12.329 -7.484 5.877 1.00 96.25 123 PRO A C 1
ATOM 901 O O . PRO A 1 123 ? 11.532 -6.560 5.722 1.00 96.25 123 PRO A O 1
ATOM 904 N N . ALA A 1 124 ? 13.646 -7.292 5.945 1.00 93.31 124 ALA A N 1
ATOM 905 C CA . ALA A 1 124 ? 14.236 -5.967 5.812 1.00 93.31 124 ALA A CA 1
ATOM 906 C C . ALA A 1 124 ? 13.976 -5.384 4.411 1.00 93.31 124 ALA A C 1
ATOM 908 O O . ALA A 1 124 ? 13.888 -6.146 3.442 1.00 93.31 124 ALA A O 1
ATOM 909 N N . PRO A 1 125 ? 13.927 -4.051 4.267 1.00 91.81 125 PRO A N 1
ATOM 910 C CA . PRO A 1 125 ? 13.726 -3.424 2.968 1.00 91.81 125 PRO A CA 1
ATOM 911 C C . PRO A 1 125 ? 14.822 -3.828 1.983 1.00 91.81 125 PRO A C 1
ATOM 913 O O . PRO A 1 125 ? 16.014 -3.846 2.322 1.00 91.81 125 PRO A O 1
ATOM 916 N N . ARG A 1 126 ? 14.447 -4.127 0.738 1.00 91.56 126 ARG A N 1
ATOM 917 C CA . ARG A 1 126 ? 15.399 -4.567 -0.301 1.00 91.56 126 ARG A CA 1
ATOM 918 C C . ARG A 1 126 ? 16.465 -3.529 -0.635 1.00 91.56 126 ARG A C 1
ATOM 920 O O . ARG A 1 126 ? 17.631 -3.867 -0.826 1.00 91.56 126 ARG A O 1
ATOM 927 N N . LEU A 1 127 ? 16.096 -2.249 -0.607 1.00 88.88 127 LEU A N 1
ATOM 928 C CA . LEU A 1 127 ? 17.025 -1.150 -0.878 1.00 88.88 127 LEU A CA 1
ATOM 929 C C . LEU A 1 127 ? 18.194 -1.076 0.118 1.00 88.88 127 LEU A C 1
ATOM 931 O O . LEU A 1 127 ? 19.232 -0.524 -0.236 1.00 88.88 127 LEU A O 1
ATOM 935 N N . ILE A 1 128 ? 18.040 -1.651 1.318 1.00 83.38 128 ILE A N 1
ATOM 936 C CA . ILE A 1 128 ? 19.106 -1.780 2.325 1.00 83.38 128 ILE A CA 1
ATOM 937 C C . ILE A 1 128 ? 19.743 -3.174 2.257 1.00 83.38 128 ILE A C 1
ATOM 939 O O . ILE A 1 128 ? 20.963 -3.307 2.303 1.00 83.38 128 ILE A O 1
ATOM 943 N N . SER A 1 129 ? 18.924 -4.226 2.187 1.00 79.62 129 SER A N 1
ATOM 944 C CA . SER A 1 129 ? 19.379 -5.608 2.384 1.00 79.62 129 SER A CA 1
ATOM 945 C C . SER A 1 129 ? 20.026 -6.252 1.159 1.00 79.62 129 SER A C 1
ATOM 947 O O . SER A 1 129 ? 20.909 -7.092 1.330 1.00 79.62 129 SER A O 1
ATOM 949 N N . THR A 1 130 ? 19.618 -5.877 -0.057 1.00 76.69 130 THR A N 1
ATOM 950 C CA . THR A 1 130 ? 20.133 -6.474 -1.301 1.00 76.69 130 THR A CA 1
ATOM 951 C C . THR A 1 130 ? 20.927 -5.492 -2.153 1.00 76.69 130 THR A C 1
ATOM 953 O O . THR A 1 130 ? 21.868 -5.903 -2.823 1.00 76.69 130 THR A O 1
ATOM 956 N N . GLU A 1 131 ? 20.571 -4.208 -2.123 1.00 72.12 131 GLU A N 1
ATOM 957 C CA . GLU A 1 131 ? 21.154 -3.205 -3.023 1.00 72.12 131 GLU A CA 1
ATOM 958 C C . GLU A 1 131 ? 22.322 -2.436 -2.392 1.00 72.12 131 GLU A C 1
ATOM 960 O O . GLU A 1 131 ? 23.412 -2.379 -2.958 1.00 72.12 131 GLU A O 1
ATOM 965 N N . ASP A 1 132 ? 22.098 -1.790 -1.243 1.00 70.06 132 ASP A N 1
ATOM 966 C CA . ASP A 1 132 ? 23.070 -0.872 -0.649 1.00 70.06 132 ASP A CA 1
ATOM 967 C C . ASP A 1 132 ? 22.859 -0.722 0.862 1.00 70.06 132 ASP A C 1
ATOM 969 O O . ASP A 1 132 ? 22.089 0.117 1.333 1.00 70.06 132 ASP A O 1
ATOM 973 N N . SER A 1 133 ? 23.614 -1.498 1.639 1.00 69.12 133 SER A N 1
ATOM 974 C CA . SER A 1 133 ? 23.537 -1.482 3.102 1.00 69.12 133 SER A CA 1
ATOM 975 C C . SER A 1 133 ? 24.049 -0.186 3.741 1.00 69.12 133 SER A C 1
ATOM 977 O O . SER A 1 133 ? 23.944 -0.022 4.954 1.00 69.12 133 SER A O 1
ATOM 979 N N . SER A 1 134 ? 24.661 0.716 2.964 1.00 67.38 134 SER A N 1
ATOM 980 C CA . SER A 1 134 ? 25.145 2.013 3.455 1.00 67.38 134 SER A CA 1
ATOM 981 C C . SER A 1 134 ? 24.086 3.114 3.379 1.00 67.38 134 SER A C 1
ATOM 983 O O . SER A 1 134 ? 24.288 4.210 3.911 1.00 67.38 134 SER A O 1
ATOM 985 N N . ASN A 1 135 ? 22.954 2.824 2.738 1.00 71.25 135 ASN A N 1
ATOM 986 C CA . ASN A 1 135 ? 21.879 3.770 2.500 1.00 71.25 135 ASN A CA 1
ATOM 987 C C . ASN A 1 135 ? 20.603 3.369 3.255 1.00 71.25 135 ASN A C 1
ATOM 989 O O . ASN A 1 135 ? 20.506 2.290 3.833 1.00 71.25 135 ASN A O 1
ATOM 993 N N . ARG A 1 136 ? 19.622 4.271 3.285 1.00 78.38 136 ARG A N 1
ATOM 994 C CA . ARG A 1 136 ? 18.316 4.047 3.910 1.00 78.38 136 ARG A CA 1
ATOM 995 C C . ARG A 1 136 ? 17.247 3.795 2.851 1.00 78.38 136 ARG A C 1
ATOM 997 O O . ARG A 1 136 ? 17.243 4.436 1.799 1.00 78.38 136 ARG A O 1
ATOM 1004 N N . SER A 1 137 ? 16.309 2.912 3.168 1.00 88.00 137 SER A N 1
ATOM 1005 C CA . SER A 1 137 ? 15.030 2.807 2.465 1.00 88.00 137 SER A CA 1
ATOM 1006 C C . SER A 1 137 ? 14.039 3.795 3.071 1.00 88.00 137 SER A C 1
ATOM 1008 O O . SER A 1 137 ? 14.097 4.077 4.264 1.00 88.00 137 SER A O 1
ATOM 1010 N N . HIS A 1 138 ? 13.163 4.352 2.244 1.00 90.00 138 HIS A N 1
ATOM 1011 C CA . HIS A 1 138 ? 11.955 5.039 2.674 1.00 90.00 138 HIS A CA 1
ATOM 1012 C C . HIS A 1 138 ? 10.777 4.206 2.189 1.00 90.00 138 HIS A C 1
ATOM 1014 O O . HIS A 1 138 ? 10.387 4.284 1.019 1.00 90.00 138 HIS A O 1
ATOM 1020 N N . ASP A 1 139 ? 10.245 3.372 3.075 1.00 93.50 139 ASP A N 1
ATOM 1021 C CA . ASP A 1 139 ? 9.122 2.500 2.764 1.00 93.50 139 ASP A CA 1
ATOM 1022 C C . ASP A 1 139 ? 7.827 3.289 2.899 1.00 93.50 139 ASP A C 1
ATOM 1024 O O . ASP A 1 139 ? 7.320 3.556 3.986 1.00 93.50 139 ASP A O 1
ATOM 1028 N N . ILE A 1 140 ? 7.298 3.723 1.763 1.00 93.00 140 ILE A N 1
ATOM 1029 C CA . ILE A 1 140 ? 6.227 4.714 1.737 1.00 93.00 140 ILE A CA 1
ATOM 1030 C C . ILE A 1 140 ? 4.839 4.108 1.787 1.00 93.00 140 ILE A C 1
ATOM 1032 O O . ILE A 1 140 ? 3.894 4.784 2.196 1.00 93.00 140 ILE A O 1
ATOM 1036 N N . ARG A 1 141 ? 4.670 2.863 1.340 1.00 95.44 141 ARG A N 1
ATOM 1037 C CA . ARG A 1 141 ? 3.3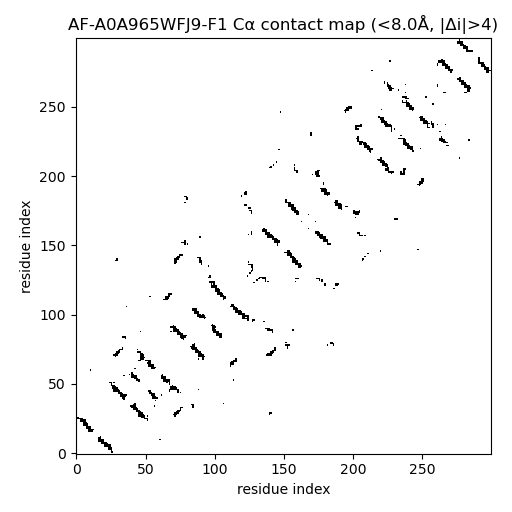60 2.214 1.286 1.00 95.44 141 ARG A CA 1
ATOM 1038 C C . ARG A 1 141 ? 3.464 0.738 1.590 1.00 95.44 141 ARG A C 1
ATOM 1040 O O . ARG A 1 141 ? 4.361 0.071 1.098 1.00 95.44 141 ARG A O 1
ATOM 1047 N N . ALA A 1 142 ? 2.463 0.253 2.313 1.00 97.12 142 ALA A N 1
ATOM 1048 C CA . ALA A 1 142 ? 2.132 -1.154 2.410 1.00 97.12 142 ALA A CA 1
ATOM 1049 C C . ALA A 1 142 ? 0.779 -1.403 1.734 1.00 97.12 142 ALA A C 1
ATOM 1051 O O . ALA A 1 142 ? -0.117 -0.545 1.743 1.00 97.12 142 ALA A O 1
ATOM 1052 N N . ARG A 1 143 ? 0.627 -2.588 1.156 1.00 97.75 143 ARG A N 1
ATOM 1053 C CA . ARG A 1 143 ? -0.646 -3.139 0.700 1.00 97.75 143 ARG A CA 1
ATOM 1054 C C . ARG A 1 143 ? -0.814 -4.528 1.273 1.00 97.75 143 ARG A C 1
ATOM 1056 O O . ARG A 1 143 ? 0.121 -5.317 1.233 1.00 97.75 143 ARG A O 1
ATOM 1063 N N . ALA A 1 144 ? -2.004 -4.781 1.797 1.00 97.50 144 ALA A N 1
ATOM 1064 C CA . ALA A 1 144 ? -2.442 -6.108 2.174 1.00 97.50 144 ALA A CA 1
ATOM 1065 C C . ALA A 1 144 ? -3.099 -6.740 0.946 1.00 97.50 144 ALA A C 1
ATOM 1067 O O . ALA A 1 144 ? -4.050 -6.169 0.408 1.00 97.50 144 ALA A O 1
ATOM 1068 N N . VAL A 1 145 ? -2.561 -7.853 0.465 1.00 97.19 145 VAL A N 1
ATOM 1069 C CA . VAL A 1 145 ? -3.021 -8.505 -0.765 1.00 97.19 145 VAL A CA 1
ATOM 1070 C C . VAL A 1 145 ? -2.688 -9.989 -0.687 1.00 97.19 145 VAL A C 1
ATOM 1072 O O . VAL A 1 145 ? -1.597 -10.318 -0.264 1.00 97.19 145 VAL A O 1
ATOM 1075 N N . ASP A 1 146 ? -3.609 -10.877 -1.048 1.00 97.44 146 ASP A N 1
ATOM 1076 C CA . ASP A 1 146 ? -3.314 -12.304 -1.258 1.00 97.44 146 ASP A CA 1
ATOM 1077 C C . ASP A 1 146 ? -2.866 -12.453 -2.717 1.00 97.44 146 ASP A C 1
ATOM 1079 O O . ASP A 1 146 ? -3.699 -12.565 -3.621 1.00 97.44 146 ASP A O 1
ATOM 1083 N N . PHE A 1 147 ? -1.566 -12.275 -2.976 1.00 97.06 147 PHE A N 1
ATOM 1084 C CA . PHE A 1 147 ? -1.078 -12.165 -4.354 1.00 97.06 147 PHE A CA 1
ATOM 1085 C C . PHE A 1 147 ? -0.841 -13.526 -5.000 1.00 97.06 147 PHE A C 1
ATOM 1087 O O . PHE A 1 147 ? -0.708 -13.590 -6.217 1.00 97.06 147 PHE A O 1
ATOM 1094 N N . ASP A 1 148 ? -0.775 -14.614 -4.237 1.00 96.12 148 ASP A N 1
ATOM 1095 C CA . ASP A 1 148 ? -0.614 -15.965 -4.780 1.00 96.12 148 ASP A CA 1
ATOM 1096 C C . ASP A 1 148 ? -1.871 -16.840 -4.643 1.00 96.12 148 ASP A C 1
ATOM 1098 O O . ASP A 1 148 ? -1.865 -17.999 -5.069 1.00 96.12 148 ASP A O 1
ATOM 1102 N N . SER A 1 149 ? -2.970 -16.251 -4.157 1.00 95.69 149 SER A N 1
ATOM 1103 C CA . SER A 1 149 ? -4.280 -16.888 -3.992 1.00 95.69 149 SER A CA 1
ATOM 1104 C C . SER A 1 149 ? -4.247 -18.100 -3.057 1.00 95.69 149 SER A C 1
ATOM 1106 O O . SER A 1 149 ? -5.015 -19.051 -3.239 1.00 95.69 149 SER A O 1
ATOM 1108 N N . ASP A 1 150 ? -3.353 -18.096 -2.064 1.00 96.31 150 ASP A N 1
ATOM 1109 C CA . ASP A 1 150 ? -3.225 -19.179 -1.089 1.00 96.31 150 ASP A CA 1
ATOM 1110 C C . ASP A 1 150 ? -4.135 -19.018 0.146 1.00 96.31 150 ASP A C 1
ATOM 1112 O O . ASP A 1 150 ? -4.151 -19.878 1.041 1.00 96.31 150 ASP A O 1
ATOM 1116 N N . GLY A 1 151 ? -4.952 -17.959 0.152 1.00 96.12 151 GLY A N 1
ATOM 1117 C CA . GLY A 1 151 ? -5.943 -17.649 1.174 1.00 96.12 151 GLY A CA 1
ATOM 1118 C C . GLY A 1 151 ? -5.358 -16.950 2.398 1.00 96.12 151 GLY A C 1
ATOM 1119 O O . GLY A 1 151 ? -6.100 -16.677 3.347 1.00 96.12 151 GLY A O 1
ATOM 1120 N N . ARG A 1 152 ? -4.049 -16.675 2.419 1.00 97.81 152 ARG A N 1
ATOM 1121 C CA . ARG A 1 152 ? -3.411 -15.844 3.441 1.00 97.81 152 ARG A CA 1
ATOM 1122 C C . ARG A 1 152 ? -3.134 -14.467 2.873 1.00 97.81 152 ARG A C 1
ATOM 1124 O O . ARG A 1 152 ? -2.741 -14.295 1.732 1.00 97.81 152 ARG A O 1
ATOM 1131 N N . LEU A 1 153 ? -3.328 -13.460 3.714 1.00 97.88 153 LEU A N 1
ATOM 1132 C CA . LEU A 1 153 ? -3.026 -12.095 3.330 1.00 97.88 153 LEU A CA 1
ATOM 1133 C C . LEU A 1 153 ? -1.507 -11.890 3.342 1.00 97.88 153 LEU A C 1
ATOM 1135 O O . LEU A 1 153 ? -0.873 -12.015 4.398 1.00 97.88 153 LEU A O 1
ATOM 1139 N N . ASP A 1 154 ? -0.946 -11.567 2.182 1.00 98.50 154 ASP A N 1
ATOM 1140 C CA . ASP A 1 154 ? 0.444 -11.163 2.004 1.00 98.50 154 ASP A CA 1
ATOM 1141 C C . ASP A 1 154 ? 0.601 -9.642 2.101 1.00 98.50 154 ASP A C 1
ATOM 1143 O O . ASP A 1 154 ? -0.354 -8.879 2.309 1.00 98.50 154 ASP A O 1
ATOM 1147 N N . ILE A 1 155 ? 1.849 -9.188 1.969 1.00 98.56 155 ILE A N 1
ATOM 1148 C CA . ILE A 1 155 ? 2.216 -7.781 2.074 1.00 98.56 155 ILE A CA 1
ATOM 1149 C C . ILE A 1 155 ? 3.061 -7.385 0.866 1.00 98.56 155 ILE A C 1
ATOM 1151 O O . ILE A 1 155 ? 4.067 -8.021 0.558 1.00 98.56 155 ILE A O 1
ATOM 1155 N N . VAL A 1 156 ? 2.696 -6.279 0.219 1.00 98.31 156 VAL A N 1
ATOM 1156 C CA . VAL A 1 156 ? 3.556 -5.611 -0.766 1.00 98.31 156 VAL A CA 1
ATOM 1157 C C . VAL A 1 156 ? 3.978 -4.250 -0.236 1.00 98.31 156 VAL A C 1
ATOM 1159 O O . VAL A 1 156 ? 3.131 -3.449 0.169 1.00 98.31 156 VAL A O 1
ATOM 1162 N N . VAL A 1 157 ? 5.284 -3.987 -0.246 1.00 97.50 157 VAL A N 1
ATOM 116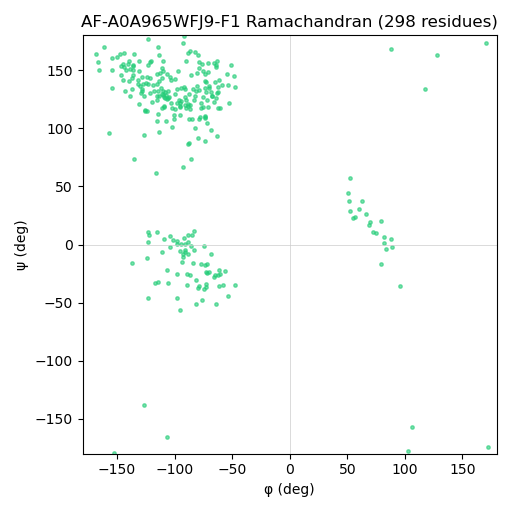3 C CA . VAL A 1 157 ? 5.880 -2.729 0.215 1.00 97.50 157 VAL A CA 1
ATOM 1164 C C . VAL A 1 157 ? 6.450 -1.962 -0.970 1.00 97.50 157 VAL A C 1
ATOM 1166 O O . VAL A 1 157 ? 7.200 -2.507 -1.776 1.00 97.50 157 VAL A O 1
ATOM 1169 N N . ILE A 1 158 ? 6.091 -0.684 -1.073 1.00 95.75 158 ILE A N 1
ATOM 1170 C CA . ILE A 1 158 ? 6.641 0.239 -2.065 1.00 95.75 158 ILE A CA 1
ATOM 1171 C C . ILE A 1 158 ? 7.624 1.162 -1.366 1.00 95.75 158 ILE A C 1
ATOM 1173 O O . ILE A 1 158 ? 7.263 1.816 -0.381 1.00 95.75 158 ILE A O 1
ATOM 1177 N N . SER A 1 159 ? 8.840 1.250 -1.893 1.00 93.31 159 SER A N 1
ATOM 1178 C CA . SER A 1 159 ? 9.902 2.036 -1.278 1.00 93.31 159 SER A CA 1
ATOM 1179 C C . SER A 1 159 ? 10.808 2.722 -2.287 1.00 93.31 159 SER A C 1
ATOM 1181 O O . SER A 1 159 ? 10.802 2.430 -3.484 1.00 93.31 159 SER A O 1
ATOM 1183 N N . TYR A 1 160 ? 11.582 3.688 -1.804 1.00 89.56 160 TYR A N 1
ATOM 1184 C CA . TYR A 1 160 ? 12.658 4.314 -2.565 1.00 89.56 160 TYR A CA 1
ATOM 1185 C C . TYR A 1 160 ? 13.815 4.724 -1.662 1.00 89.56 160 TYR A C 1
ATOM 1187 O O . TYR A 1 160 ? 13.661 4.810 -0.447 1.00 89.56 160 TYR A O 1
ATOM 1195 N N . LYS A 1 161 ? 14.989 4.996 -2.244 1.00 86.25 161 LYS A N 1
ATOM 1196 C CA . LYS A 1 161 ? 16.164 5.411 -1.460 1.00 86.25 161 LYS A CA 1
ATOM 1197 C C . LYS A 1 161 ? 15.896 6.739 -0.735 1.00 86.25 161 LYS A C 1
ATOM 1199 O O . LYS A 1 161 ? 15.646 7.770 -1.365 1.00 86.25 161 LYS A O 1
ATOM 1204 N N . ALA A 1 162 ? 15.936 6.706 0.598 1.00 70.38 162 ALA A N 1
ATOM 1205 C CA . ALA A 1 162 ? 15.564 7.819 1.466 1.00 70.38 162 ALA A CA 1
ATOM 1206 C C . ALA A 1 162 ? 16.625 8.930 1.453 1.00 70.38 162 ALA A C 1
ATOM 1208 O O . ALA A 1 162 ? 17.694 8.811 2.051 1.00 70.38 162 ALA A O 1
ATOM 1209 N N . ASN A 1 163 ? 16.304 10.069 0.841 1.00 63.22 163 ASN A N 1
ATOM 1210 C CA . ASN A 1 163 ? 17.214 11.211 0.730 1.00 63.22 163 ASN A CA 1
ATOM 1211 C C . ASN A 1 163 ? 17.052 12.235 1.845 1.00 63.22 163 ASN A C 1
ATOM 1213 O O . ASN A 1 163 ? 16.676 13.376 1.584 1.00 63.22 163 ASN A O 1
ATOM 1217 N N . TYR A 1 164 ? 17.385 11.887 3.087 1.00 51.91 164 TYR A N 1
ATOM 1218 C CA . TYR A 1 164 ? 17.369 12.923 4.124 1.00 51.91 164 TYR A CA 1
ATOM 1219 C C . TYR A 1 164 ? 18.532 13.932 3.982 1.00 51.91 164 TYR A C 1
ATOM 1221 O O . TYR A 1 164 ? 18.468 15.003 4.575 1.00 51.91 164 TYR A O 1
ATOM 1229 N N . ILE A 1 165 ? 19.600 13.633 3.214 1.00 43.50 165 ILE A N 1
ATOM 1230 C CA . ILE A 1 165 ? 20.837 14.452 3.250 1.00 43.50 165 ILE A CA 1
ATOM 1231 C C . ILE A 1 165 ? 21.490 14.780 1.889 1.00 43.50 165 ILE A C 1
ATOM 1233 O O . ILE A 1 165 ? 22.292 15.711 1.839 1.00 43.50 165 ILE A O 1
ATOM 1237 N N . ARG A 1 166 ? 21.192 14.123 0.760 1.00 49.72 166 ARG A N 1
ATOM 1238 C CA . ARG A 1 166 ? 21.877 14.441 -0.513 1.00 49.72 166 ARG A CA 1
ATOM 1239 C C . ARG A 1 166 ? 20.925 14.349 -1.693 1.00 49.72 166 ARG A C 1
ATOM 1241 O O . ARG A 1 166 ? 20.187 13.379 -1.808 1.00 49.72 166 ARG A O 1
ATOM 1248 N N . GLY A 1 167 ? 20.929 15.368 -2.548 1.00 58.44 167 GLY A N 1
ATOM 1249 C CA . GLY A 1 167 ? 20.239 15.317 -3.831 1.00 58.44 167 GLY A CA 1
ATOM 1250 C C . GLY A 1 167 ? 20.871 14.232 -4.690 1.00 58.44 167 GLY A C 1
ATOM 1251 O O . GLY A 1 167 ? 21.876 14.505 -5.341 1.00 58.44 167 GLY A O 1
ATOM 1252 N N . LEU A 1 168 ? 20.318 13.014 -4.636 1.00 69.00 168 LEU A N 1
ATOM 1253 C CA . LEU A 1 168 ? 20.706 11.950 -5.557 1.00 69.00 168 LEU A CA 1
ATOM 1254 C C . LEU A 1 168 ? 20.566 12.478 -6.973 1.00 69.00 168 LEU A C 1
ATOM 1256 O O . LEU A 1 168 ? 19.580 13.137 -7.315 1.00 69.00 168 LEU A O 1
ATOM 1260 N N . THR A 1 169 ? 21.561 12.161 -7.780 1.00 76.50 169 THR A N 1
ATOM 1261 C CA . THR A 1 169 ? 21.434 12.276 -9.220 1.00 76.50 169 THR A CA 1
ATOM 1262 C C . THR A 1 169 ? 20.398 11.273 -9.719 1.00 76.50 169 THR A C 1
ATOM 1264 O O . THR A 1 169 ? 20.164 10.232 -9.099 1.00 76.50 169 THR A O 1
ATOM 1267 N N . ASP A 1 170 ? 19.809 11.561 -10.874 1.00 77.12 170 ASP A N 1
ATOM 1268 C CA . ASP A 1 170 ? 18.882 10.670 -11.577 1.00 77.12 170 ASP A CA 1
ATOM 1269 C C . ASP A 1 170 ? 19.432 9.226 -11.685 1.00 77.12 170 ASP A C 1
ATOM 1271 O O . ASP A 1 170 ? 18.694 8.259 -11.523 1.00 77.12 170 ASP A O 1
ATOM 1275 N N . SER A 1 171 ? 20.754 9.059 -11.845 1.00 79.00 171 SER A N 1
ATOM 1276 C CA . SER A 1 171 ? 21.418 7.747 -11.915 1.00 79.00 171 SER A CA 1
ATOM 1277 C C . SER A 1 171 ? 21.522 6.983 -10.592 1.00 79.00 171 SER A C 1
ATOM 1279 O O . SER A 1 171 ? 21.683 5.764 -10.607 1.00 79.00 171 SER A O 1
ATOM 1281 N N . GLU A 1 172 ? 21.474 7.670 -9.451 1.00 79.75 172 GLU A N 1
ATOM 1282 C CA . GLU A 1 172 ? 21.612 7.039 -8.132 1.00 79.75 172 GLU A CA 1
ATOM 1283 C C . GLU A 1 172 ? 20.256 6.679 -7.515 1.00 79.75 172 GLU A C 1
ATOM 1285 O O . GLU A 1 172 ? 20.193 5.907 -6.551 1.00 79.75 172 GLU A O 1
ATOM 1290 N N . TYR A 1 173 ? 19.166 7.234 -8.050 1.00 81.50 173 TYR A N 1
ATOM 1291 C CA . TYR A 1 173 ? 17.834 6.973 -7.536 1.00 81.50 173 TYR A CA 1
ATOM 1292 C C . TYR A 1 173 ? 17.386 5.541 -7.831 1.00 81.50 173 TYR A C 1
ATOM 1294 O O . TYR A 1 173 ? 17.540 5.023 -8.939 1.00 81.50 173 TYR A O 1
ATOM 1302 N N . LYS A 1 174 ? 16.786 4.911 -6.820 1.00 86.69 174 LYS A N 1
ATOM 1303 C CA . LYS A 1 174 ? 16.222 3.566 -6.904 1.00 86.69 174 LYS A CA 1
ATOM 1304 C C . LYS A 1 174 ? 14.899 3.493 -6.164 1.00 86.69 174 LYS A C 1
ATOM 1306 O O . LYS A 1 174 ? 14.769 4.062 -5.076 1.00 86.69 174 LYS A O 1
ATOM 1311 N N . SER A 1 175 ? 13.962 2.763 -6.752 1.00 90.06 175 SER A N 1
ATOM 1312 C CA . SER A 1 175 ? 12.703 2.363 -6.137 1.00 90.06 175 SER A CA 1
ATOM 1313 C C . SER A 1 175 ? 12.558 0.853 -6.107 1.00 90.06 175 SER A C 1
ATOM 1315 O O . SER A 1 175 ? 13.174 0.140 -6.899 1.00 90.06 175 SER A O 1
ATOM 1317 N N . GLU A 1 176 ? 11.733 0.377 -5.186 1.00 92.75 176 GLU A N 1
ATOM 1318 C CA . GLU A 1 176 ? 11.464 -1.034 -5.002 1.00 92.75 176 GLU A CA 1
ATOM 1319 C C . GLU A 1 176 ? 9.977 -1.329 -4.802 1.00 92.75 176 GLU A C 1
ATOM 1321 O O . GLU A 1 176 ? 9.212 -0.513 -4.282 1.00 92.75 176 GLU A O 1
ATOM 1326 N N . ILE A 1 177 ? 9.596 -2.527 -5.249 1.00 95.38 177 ILE A N 1
ATOM 1327 C CA . ILE A 1 177 ? 8.289 -3.148 -5.029 1.00 95.38 177 ILE A CA 1
ATOM 1328 C C . ILE A 1 177 ? 8.599 -4.513 -4.429 1.00 95.38 177 ILE A C 1
ATOM 1330 O O . ILE A 1 177 ? 8.901 -5.461 -5.155 1.00 95.38 177 ILE A O 1
ATOM 1334 N N . GLN A 1 178 ? 8.597 -4.579 -3.104 1.00 96.81 178 GLN A N 1
ATOM 1335 C CA . GLN A 1 178 ? 8.940 -5.776 -2.355 1.00 96.81 178 GLN A CA 1
ATOM 1336 C C . GLN A 1 178 ? 7.684 -6.613 -2.112 1.00 96.81 178 GLN A C 1
ATOM 1338 O O . GLN A 1 178 ? 6.717 -6.124 -1.531 1.00 96.81 178 GLN A O 1
ATOM 1343 N N . PHE A 1 179 ? 7.712 -7.873 -2.534 1.00 98.31 179 PHE A N 1
ATOM 1344 C CA . PHE A 1 179 ? 6.653 -8.852 -2.308 1.00 98.31 179 PHE A CA 1
ATOM 1345 C C . PHE A 1 179 ? 7.041 -9.754 -1.138 1.00 98.31 179 PHE A C 1
ATOM 1347 O O . PHE A 1 179 ? 8.034 -10.482 -1.200 1.00 98.31 179 PHE A O 1
ATOM 1354 N N . ILE A 1 180 ? 6.255 -9.698 -0.067 1.00 98.75 180 ILE A N 1
ATOM 1355 C CA . ILE A 1 180 ? 6.483 -10.427 1.177 1.00 98.75 180 ILE A CA 1
ATOM 1356 C C . ILE A 1 180 ? 5.341 -11.424 1.357 1.00 98.75 180 ILE A C 1
ATOM 1358 O O . ILE A 1 180 ? 4.229 -11.039 1.715 1.00 98.75 180 ILE A O 1
ATOM 1362 N N . ARG A 1 181 ? 5.635 -12.704 1.134 1.00 98.69 181 ARG A N 1
ATOM 1363 C CA . ARG A 1 181 ? 4.674 -13.803 1.234 1.00 98.69 181 ARG A CA 1
ATOM 1364 C C . ARG A 1 181 ? 4.454 -14.229 2.681 1.00 98.69 181 ARG A C 1
ATOM 1366 O O . ARG A 1 181 ? 5.420 -14.424 3.422 1.00 98.69 181 ARG A O 1
ATOM 1373 N N . ASN A 1 182 ? 3.204 -14.458 3.052 1.00 98.56 182 ASN A N 1
ATOM 1374 C CA . ASN A 1 182 ? 2.788 -15.050 4.312 1.00 98.56 182 ASN A CA 1
ATOM 1375 C C . ASN A 1 182 ? 2.809 -16.583 4.231 1.00 98.56 182 ASN A C 1
ATOM 1377 O O . ASN A 1 182 ? 1.941 -17.218 3.633 1.00 98.56 182 ASN A O 1
ATOM 1381 N N . THR A 1 183 ? 3.773 -17.220 4.893 1.00 97.88 183 THR A N 1
ATOM 1382 C CA . THR A 1 183 ? 3.868 -18.690 4.926 1.00 97.88 183 THR A CA 1
ATOM 1383 C C . THR A 1 183 ? 3.058 -19.313 6.070 1.00 97.88 183 THR A C 1
ATOM 1385 O O . THR A 1 183 ? 3.171 -20.510 6.330 1.00 97.88 183 THR A O 1
ATOM 1388 N N . GLY A 1 184 ? 2.255 -18.509 6.772 1.00 95.81 184 GLY A N 1
ATOM 1389 C CA . GLY A 1 184 ? 1.464 -18.908 7.931 1.00 95.81 184 GLY A CA 1
ATOM 1390 C C . GLY A 1 184 ? 2.217 -18.785 9.257 1.00 95.81 184 GLY A C 1
ATOM 1391 O O . GLY A 1 184 ? 3.432 -18.585 9.307 1.00 95.81 184 GLY A O 1
ATOM 1392 N N . ASN A 1 185 ? 1.470 -18.903 10.360 1.00 91.44 185 ASN A N 1
ATOM 1393 C CA . ASN A 1 185 ? 1.987 -18.861 11.736 1.00 91.44 185 ASN A CA 1
ATOM 1394 C C . ASN A 1 185 ? 2.871 -17.631 12.032 1.00 91.44 185 ASN A C 1
ATOM 1396 O O . ASN A 1 185 ? 3.884 -17.738 12.722 1.00 91.44 185 ASN A O 1
ATOM 1400 N N . GLY A 1 186 ? 2.516 -16.467 11.476 1.00 94.81 186 GLY A N 1
ATOM 1401 C CA . GLY A 1 186 ? 3.272 -15.223 11.655 1.00 94.81 186 GLY A CA 1
ATOM 1402 C C . GLY A 1 186 ? 4.645 -15.208 10.974 1.00 94.81 186 GLY A C 1
ATOM 1403 O O . GLY A 1 186 ? 5.481 -14.379 11.327 1.00 94.81 186 GLY A O 1
ATOM 1404 N N . THR A 1 187 ? 4.896 -16.118 10.029 1.00 97.69 187 THR A N 1
ATOM 1405 C CA . THR A 1 187 ? 6.147 -16.180 9.264 1.00 97.69 187 THR A CA 1
ATOM 1406 C C . THR A 1 187 ? 5.962 -15.537 7.894 1.00 97.69 187 THR A C 1
ATOM 1408 O O . THR A 1 187 ? 5.027 -15.865 7.165 1.00 97.69 187 THR A O 1
ATOM 1411 N N . PHE A 1 188 ? 6.876 -14.632 7.550 1.00 98.56 188 PHE A N 1
ATOM 1412 C CA . PHE A 1 188 ? 6.843 -13.848 6.320 1.00 98.56 188 PHE A CA 1
ATOM 1413 C C . PHE A 1 188 ? 8.191 -13.922 5.608 1.00 98.56 188 PHE A C 1
ATOM 1415 O O . PHE A 1 188 ? 9.239 -13.809 6.249 1.00 98.56 188 PHE A O 1
ATOM 1422 N N . VAL A 1 189 ? 8.166 -14.107 4.290 1.00 98.19 189 VAL A N 1
ATOM 1423 C CA . VAL A 1 189 ? 9.359 -14.321 3.461 1.00 98.19 189 VAL A CA 1
ATOM 1424 C C . VAL A 1 189 ? 9.348 -13.355 2.285 1.00 98.19 189 VAL A C 1
ATOM 1426 O O . VAL A 1 189 ? 8.343 -13.229 1.594 1.00 98.19 189 VAL A O 1
ATOM 1429 N N . ASP A 1 190 ? 10.472 -12.686 2.036 1.00 98.06 190 ASP A N 1
ATOM 1430 C CA . ASP A 1 190 ? 10.653 -11.905 0.811 1.00 98.06 190 ASP A CA 1
ATOM 1431 C C . ASP A 1 190 ? 10.792 -12.859 -0.384 1.00 98.06 190 ASP A C 1
ATOM 1433 O O . ASP A 1 190 ? 11.708 -13.681 -0.432 1.00 98.06 190 ASP A O 1
ATOM 1437 N N . VAL A 1 191 ? 9.865 -12.758 -1.336 1.00 98.06 191 VAL A N 1
ATOM 1438 C CA . VAL A 1 191 ? 9.825 -13.575 -2.559 1.00 98.06 191 VAL A CA 1
ATOM 1439 C C . VAL A 1 191 ? 10.033 -12.738 -3.821 1.00 98.06 191 VAL A C 1
ATOM 1441 O O . VAL A 1 191 ? 9.858 -13.239 -4.934 1.00 98.06 191 VAL A O 1
ATOM 1444 N N . THR A 1 192 ? 10.430 -11.474 -3.672 1.00 97.50 192 THR A N 1
ATOM 1445 C CA . THR A 1 192 ? 10.435 -10.468 -4.740 1.00 97.50 192 THR A CA 1
ATOM 1446 C C . THR A 1 192 ? 11.193 -10.920 -5.986 1.00 97.50 192 THR A C 1
ATOM 1448 O O . THR A 1 192 ? 10.670 -10.768 -7.083 1.00 97.50 192 THR A O 1
ATOM 1451 N N . ASP A 1 193 ? 12.380 -11.520 -5.849 1.00 95.12 193 ASP A N 1
ATOM 1452 C CA . ASP A 1 193 ? 13.175 -11.982 -7.004 1.00 95.12 193 ASP A CA 1
ATOM 1453 C C . ASP A 1 193 ? 12.514 -13.112 -7.796 1.00 95.12 193 ASP A C 1
ATOM 1455 O O . ASP A 1 193 ? 12.770 -13.271 -8.987 1.00 95.12 193 ASP A O 1
ATOM 1459 N N . SER A 1 194 ? 11.661 -13.900 -7.142 1.00 95.38 194 SER A N 1
ATOM 1460 C CA . SER A 1 194 ? 10.948 -15.002 -7.789 1.00 95.38 194 SER A CA 1
ATOM 1461 C C . SER A 1 194 ? 9.649 -14.561 -8.453 1.00 95.38 194 SER A C 1
ATOM 1463 O O . SER A 1 194 ? 9.217 -15.205 -9.405 1.00 95.38 194 SER A O 1
ATOM 1465 N N . VAL A 1 195 ? 9.037 -13.472 -7.971 1.00 96.38 195 VAL A N 1
ATOM 1466 C CA . VAL A 1 195 ? 7.726 -13.022 -8.453 1.00 96.38 195 VAL A CA 1
ATOM 1467 C C . VAL A 1 195 ? 7.808 -11.790 -9.340 1.00 96.38 195 VAL A C 1
ATOM 1469 O O . VAL A 1 195 ? 7.021 -11.690 -10.263 1.00 96.38 195 VAL A O 1
ATOM 1472 N N . ARG A 1 196 ? 8.739 -10.857 -9.138 1.00 94.81 196 ARG A N 1
ATOM 1473 C CA . ARG A 1 196 ? 8.795 -9.604 -9.903 1.00 94.81 196 ARG A CA 1
ATOM 1474 C C . ARG A 1 196 ? 9.846 -9.683 -11.005 1.00 94.81 196 ARG A C 1
ATOM 1476 O O . ARG A 1 196 ? 11.041 -9.583 -10.737 1.00 94.81 196 ARG A O 1
ATOM 1483 N N . VAL A 1 197 ? 9.399 -9.773 -12.255 1.00 90.81 197 VAL A N 1
ATOM 1484 C CA . VAL A 1 197 ? 10.274 -9.940 -13.421 1.00 90.81 197 VAL A CA 1
ATOM 1485 C C . VAL A 1 197 ? 10.304 -8.664 -14.260 1.00 90.81 197 VAL A C 1
ATOM 1487 O O . VAL A 1 197 ? 9.272 -8.145 -14.675 1.00 90.81 197 VAL A O 1
ATOM 1490 N N . GLY A 1 198 ? 11.511 -8.163 -14.539 1.00 83.12 198 GLY A N 1
ATOM 1491 C CA . GLY A 1 198 ? 11.719 -7.072 -15.499 1.00 83.12 198 GLY A CA 1
ATOM 1492 C C . GLY A 1 198 ? 11.267 -5.684 -15.035 1.00 83.12 198 GLY A C 1
ATOM 1493 O O . GLY A 1 198 ? 11.244 -4.765 -15.849 1.00 83.12 198 GLY A O 1
ATOM 1494 N N . TYR A 1 199 ? 10.935 -5.507 -13.753 1.00 88.62 199 TYR A N 1
ATOM 1495 C CA . TYR A 1 199 ? 10.627 -4.185 -13.214 1.00 88.62 199 TYR A CA 1
ATOM 1496 C C . TYR A 1 199 ? 11.867 -3.290 -13.242 1.00 88.62 199 TYR A C 1
ATOM 1498 O O . TYR A 1 199 ? 12.904 -3.598 -12.651 1.00 88.62 199 TYR A O 1
ATOM 1506 N N . ASP A 1 200 ? 11.737 -2.153 -13.912 1.00 87.38 200 ASP A N 1
ATOM 1507 C CA . ASP A 1 200 ? 12.760 -1.120 -13.921 1.00 87.38 200 ASP A CA 1
ATOM 1508 C C . ASP A 1 200 ? 12.697 -0.306 -12.621 1.00 87.38 200 ASP A C 1
ATOM 1510 O O . ASP A 1 200 ? 11.789 0.500 -12.413 1.00 87.38 200 ASP A O 1
ATOM 1514 N N . THR A 1 201 ? 13.704 -0.522 -11.772 1.00 88.19 201 THR A N 1
ATOM 1515 C CA . THR A 1 201 ? 13.896 0.139 -10.473 1.00 88.19 201 THR A CA 1
ATOM 1516 C C . THR A 1 201 ? 14.376 1.586 -10.585 1.00 88.19 201 THR A C 1
ATOM 1518 O O . THR A 1 201 ? 14.581 2.247 -9.564 1.00 88.19 201 THR A O 1
ATOM 1521 N N . THR A 1 202 ? 14.588 2.099 -11.801 1.00 81.19 202 THR A N 1
ATOM 1522 C CA . THR A 1 202 ? 14.940 3.498 -12.043 1.00 81.19 202 THR A CA 1
ATOM 1523 C C . THR A 1 202 ? 13.664 4.324 -12.229 1.00 81.19 202 THR A C 1
ATOM 1525 O O . THR A 1 202 ? 12.856 4.095 -13.126 1.00 81.19 202 THR A O 1
ATOM 1528 N N . GLY A 1 203 ? 13.447 5.287 -11.337 1.00 78.38 203 GLY A N 1
ATOM 1529 C CA . GLY A 1 203 ? 12.252 6.133 -11.335 1.00 78.38 203 GLY A CA 1
ATOM 1530 C C . GLY A 1 203 ? 11.548 6.177 -9.987 1.00 78.38 203 GLY A C 1
ATOM 1531 O O . GLY A 1 203 ? 11.800 5.351 -9.109 1.00 78.38 203 GLY A O 1
ATOM 1532 N N . TYR A 1 204 ? 10.687 7.182 -9.827 1.00 81.25 204 TYR A N 1
ATOM 1533 C CA . TYR A 1 204 ? 10.015 7.494 -8.567 1.00 81.25 204 TYR A CA 1
ATOM 1534 C C . TYR A 1 204 ? 8.783 6.602 -8.388 1.00 81.25 204 TYR A C 1
ATOM 1536 O O . TYR A 1 204 ? 7.946 6.567 -9.288 1.00 81.25 204 TYR A O 1
ATOM 1544 N N . PRO A 1 205 ? 8.615 5.901 -7.257 1.00 85.62 205 PRO A N 1
ATOM 1545 C CA . PRO A 1 205 ? 7.466 5.031 -7.091 1.00 85.62 205 PRO A CA 1
ATOM 1546 C C . PRO A 1 205 ? 6.211 5.832 -6.736 1.00 85.62 205 PRO A C 1
ATOM 1548 O O . PRO A 1 205 ? 6.272 6.888 -6.100 1.00 85.62 205 PRO A O 1
ATOM 1551 N N . GLY A 1 206 ? 5.054 5.296 -7.118 1.00 83.06 206 GLY A N 1
ATOM 1552 C CA . GLY A 1 206 ? 3.759 5.857 -6.749 1.00 83.06 206 GLY A CA 1
ATOM 1553 C C . GLY A 1 206 ? 3.422 5.666 -5.276 1.00 83.06 206 GLY A C 1
ATOM 1554 O O . GLY A 1 206 ? 3.756 4.660 -4.655 1.00 83.06 206 GLY A O 1
ATOM 1555 N N . TYR A 1 207 ? 2.673 6.619 -4.725 1.00 88.19 207 TYR A N 1
ATOM 1556 C CA . TYR A 1 207 ? 2.103 6.511 -3.376 1.00 88.19 207 TYR A CA 1
ATOM 1557 C C . TYR A 1 207 ? 0.755 5.771 -3.362 1.00 88.19 207 TYR A C 1
ATOM 1559 O O . TYR A 1 207 ? 0.154 5.594 -2.299 1.00 88.19 207 TYR A O 1
ATOM 1567 N N . TYR A 1 208 ? 0.251 5.339 -4.516 1.00 88.50 208 TYR A N 1
ATOM 1568 C CA . TYR A 1 208 ? -1.029 4.647 -4.622 1.00 88.50 208 TYR A CA 1
ATOM 1569 C C . TYR A 1 208 ? -0.928 3.423 -5.545 1.00 88.50 208 TYR A C 1
ATOM 1571 O O . TYR A 1 208 ? -1.411 3.467 -6.672 1.00 88.50 208 TYR A O 1
ATOM 1579 N N . PRO A 1 209 ? -0.285 2.329 -5.094 1.00 93.38 209 PRO A N 1
ATOM 1580 C CA . PRO A 1 209 ? -0.388 1.048 -5.788 1.00 93.38 209 PRO A CA 1
ATOM 1581 C C . PRO A 1 209 ? -1.842 0.562 -5.781 1.00 93.38 209 PRO A C 1
ATOM 1583 O O . PRO A 1 209 ? -2.486 0.544 -4.720 1.00 93.38 209 PRO A O 1
ATOM 1586 N N . GLU A 1 210 ? -2.329 0.162 -6.954 1.00 94.38 210 GLU A N 1
ATOM 1587 C CA . GLU A 1 210 ? -3.665 -0.381 -7.185 1.00 94.38 210 GLU A CA 1
ATOM 1588 C C . GLU A 1 210 ? -3.555 -1.845 -7.620 1.00 94.38 210 GLU A C 1
ATOM 1590 O O . GLU A 1 210 ? -3.057 -2.140 -8.706 1.00 94.38 210 GLU A O 1
ATOM 1595 N N . PHE A 1 211 ? -4.028 -2.749 -6.756 1.00 95.88 211 PHE A N 1
ATOM 1596 C CA . PHE A 1 211 ? -4.145 -4.171 -7.063 1.00 95.88 211 PHE A CA 1
ATOM 1597 C C . PHE A 1 211 ? -5.553 -4.490 -7.554 1.00 95.88 211 PHE A C 1
ATOM 1599 O O . PHE A 1 211 ? -6.532 -4.224 -6.849 1.00 95.88 211 PHE A O 1
ATOM 1606 N N . ARG A 1 212 ? -5.663 -5.042 -8.762 1.00 93.62 212 ARG A N 1
ATOM 1607 C CA . ARG A 1 212 ? -6.938 -5.424 -9.382 1.00 93.62 212 ARG A CA 1
ATOM 1608 C C . ARG A 1 212 ? -6.678 -6.333 -10.577 1.00 93.62 212 ARG A C 1
ATOM 1610 O O . ARG A 1 212 ? -5.688 -6.153 -11.261 1.00 93.62 212 ARG A O 1
ATOM 1617 N N . ASP A 1 213 ? -7.614 -7.222 -10.875 1.00 93.62 213 ASP A N 1
ATOM 1618 C CA . ASP A 1 213 ? -7.698 -7.887 -12.180 1.00 93.62 213 ASP A CA 1
ATOM 1619 C C . ASP A 1 213 ? -8.086 -6.875 -13.277 1.00 93.62 213 ASP A C 1
ATOM 1621 O O . ASP A 1 213 ? -9.257 -6.474 -13.383 1.00 93.62 213 ASP A O 1
ATOM 1625 N N . PHE A 1 214 ? -7.098 -6.372 -14.023 1.00 91.44 214 PHE A N 1
ATOM 1626 C CA . PHE A 1 214 ? -7.315 -5.362 -15.061 1.00 91.44 214 PHE A CA 1
ATOM 1627 C C . PHE A 1 214 ? -7.618 -5.987 -16.422 1.00 91.44 214 PHE A C 1
ATOM 1629 O O . PHE A 1 214 ? -8.428 -5.425 -17.165 1.00 91.44 214 PHE A O 1
ATOM 1636 N N . ASN A 1 215 ? -7.005 -7.131 -16.737 1.00 90.19 215 ASN A N 1
ATOM 1637 C CA . ASN A 1 215 ? -7.175 -7.828 -18.015 1.00 90.19 215 ASN A CA 1
ATOM 1638 C C . ASN A 1 215 ? -8.319 -8.869 -18.009 1.00 90.19 215 ASN A C 1
ATOM 1640 O O . ASN A 1 215 ? -8.66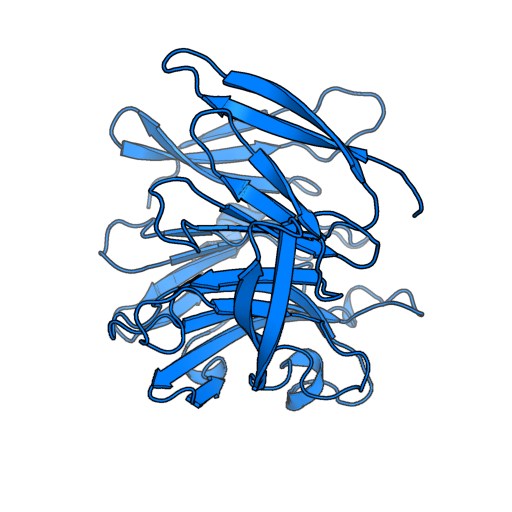8 -9.396 -19.065 1.00 90.19 215 ASN A O 1
ATOM 1644 N N . GLY A 1 216 ? -8.943 -9.124 -16.857 1.00 91.19 216 GLY A N 1
ATOM 1645 C CA . GLY A 1 216 ? -10.077 -10.034 -16.704 1.00 91.19 216 GLY A CA 1
ATOM 1646 C C . GLY A 1 216 ? -9.690 -11.512 -16.649 1.00 91.19 216 GLY A C 1
ATOM 1647 O O . GLY A 1 216 ? -10.535 -12.362 -16.943 1.00 91.19 216 GLY A O 1
ATOM 1648 N N . ASP A 1 217 ? -8.436 -11.835 -16.331 1.00 93.81 217 ASP A N 1
ATOM 1649 C CA . ASP A 1 217 ? -7.924 -13.207 -16.319 1.00 93.81 217 ASP A CA 1
ATOM 1650 C C . ASP A 1 217 ? -8.038 -13.906 -14.947 1.00 93.81 217 ASP A C 1
ATOM 1652 O O . ASP A 1 217 ? -7.561 -15.040 -14.773 1.00 93.81 217 ASP A O 1
ATOM 1656 N N . GLY A 1 218 ? -8.680 -13.235 -13.985 1.00 94.00 218 GLY A N 1
ATOM 1657 C CA . GLY A 1 218 ? -8.923 -13.710 -12.630 1.00 94.00 218 GLY A CA 1
ATOM 1658 C C . GLY A 1 218 ? -7.747 -13.545 -11.667 1.00 94.00 218 GLY A C 1
ATOM 1659 O O . GLY A 1 218 ? -7.843 -14.050 -10.548 1.00 94.00 218 GLY A O 1
ATOM 1660 N N . LYS A 1 219 ? -6.653 -12.884 -12.064 1.00 95.19 219 LYS A N 1
ATOM 1661 C CA . LYS A 1 219 ? -5.463 -12.658 -11.227 1.00 95.19 219 LYS A CA 1
ATOM 1662 C C . LYS A 1 219 ? -5.324 -11.196 -10.829 1.00 95.19 219 LYS A C 1
ATOM 1664 O O . LYS A 1 219 ? -5.888 -10.308 -11.456 1.00 95.19 219 LYS A O 1
ATOM 1669 N N . LEU A 1 220 ? -4.602 -10.930 -9.743 1.00 96.06 220 LEU A N 1
ATOM 1670 C CA . LEU A 1 220 ? -4.406 -9.561 -9.272 1.00 96.06 220 LEU A CA 1
ATOM 1671 C C . LEU A 1 220 ? -3.191 -8.943 -9.953 1.00 96.06 220 LEU A C 1
ATOM 1673 O O . LEU A 1 220 ? -2.057 -9.255 -9.598 1.00 96.06 220 LEU A O 1
ATOM 1677 N N . ASP A 1 221 ? -3.430 -8.011 -10.866 1.00 95.94 221 ASP A N 1
ATOM 1678 C CA . ASP A 1 221 ? -2.400 -7.166 -11.463 1.00 95.94 221 ASP A CA 1
ATOM 1679 C C . ASP A 1 221 ? -2.065 -5.978 -10.547 1.00 95.94 221 ASP A C 1
ATOM 1681 O O . ASP A 1 221 ? -2.815 -5.657 -9.622 1.00 95.94 221 ASP A O 1
ATOM 1685 N N . LEU A 1 222 ? -0.954 -5.291 -10.824 1.00 95.88 222 LEU A N 1
ATOM 1686 C CA . LEU A 1 222 ? -0.517 -4.097 -10.099 1.00 95.88 222 LEU A CA 1
ATOM 1687 C C . LEU A 1 222 ? -0.329 -2.913 -11.048 1.00 95.88 222 LEU A C 1
ATOM 1689 O O . LEU A 1 222 ? 0.599 -2.892 -11.854 1.00 95.88 222 LEU A O 1
ATOM 1693 N N . PHE A 1 223 ? -1.149 -1.879 -10.887 1.00 94.88 223 PHE A N 1
ATOM 1694 C CA . PHE A 1 223 ? -0.918 -0.575 -11.500 1.00 94.88 223 PHE A CA 1
ATOM 1695 C C . PHE A 1 223 ? -0.269 0.381 -10.496 1.00 94.88 223 PHE A C 1
ATOM 1697 O O . PHE A 1 223 ? -0.698 0.490 -9.344 1.00 94.88 223 PHE A O 1
ATOM 1704 N N . LEU A 1 224 ? 0.766 1.095 -10.934 1.00 92.88 224 LEU A N 1
ATOM 1705 C CA . LEU A 1 224 ? 1.456 2.094 -10.128 1.00 92.88 224 LEU A CA 1
ATOM 1706 C C . LEU A 1 224 ? 1.774 3.305 -10.998 1.00 92.88 224 LEU A C 1
ATOM 1708 O O . LEU A 1 224 ? 2.387 3.169 -12.052 1.00 92.88 224 LEU A O 1
ATOM 1712 N N . SER A 1 225 ? 1.384 4.496 -10.548 1.00 91.00 225 SER A N 1
ATOM 1713 C CA . SER A 1 225 ? 1.642 5.746 -11.263 1.00 91.00 225 SER A CA 1
ATOM 1714 C C . SER A 1 225 ? 2.210 6.807 -10.333 1.00 91.00 225 SER A C 1
ATOM 1716 O O . SER A 1 225 ? 1.807 6.917 -9.175 1.00 91.00 225 SER A O 1
ATOM 1718 N N . GLN A 1 226 ? 3.158 7.583 -10.854 1.00 85.81 226 GLN A N 1
ATOM 1719 C CA . GLN A 1 226 ? 3.770 8.718 -10.175 1.00 85.81 226 GLN A CA 1
ATOM 1720 C C . GLN A 1 226 ? 4.304 9.708 -11.217 1.00 85.81 226 GLN A C 1
ATOM 1722 O O . GLN A 1 226 ? 4.754 9.273 -12.284 1.00 85.81 226 GLN A O 1
ATOM 1727 N N . PRO A 1 227 ? 4.348 11.014 -10.908 1.00 76.81 227 PRO A N 1
ATOM 1728 C CA . PRO A 1 227 ? 5.003 11.990 -11.758 1.00 76.81 227 PRO A CA 1
ATOM 1729 C C . PRO A 1 227 ? 6.501 11.722 -11.819 1.00 76.81 227 PRO A C 1
ATOM 1731 O O . PRO A 1 227 ? 7.133 11.461 -10.793 1.00 76.81 227 PRO A O 1
ATOM 1734 N N . ASP A 1 228 ? 7.101 11.875 -12.998 1.00 76.50 228 ASP A N 1
ATOM 1735 C CA . ASP A 1 228 ? 8.553 12.007 -13.070 1.00 76.50 228 ASP A CA 1
ATOM 1736 C C . ASP A 1 228 ? 8.964 13.401 -12.564 1.00 76.50 228 ASP A C 1
ATOM 1738 O O . ASP A 1 228 ? 8.710 14.430 -13.206 1.00 76.50 228 ASP A O 1
ATOM 1742 N N . TYR A 1 229 ? 9.594 13.439 -11.391 1.00 73.44 229 TYR A N 1
ATOM 1743 C CA . TYR A 1 229 ? 10.115 14.657 -10.772 1.00 73.44 229 TYR A CA 1
ATOM 1744 C C . TYR A 1 229 ? 11.579 14.942 -11.123 1.00 73.44 229 TYR A C 1
ATOM 1746 O O . TYR A 1 229 ? 12.049 16.043 -10.837 1.00 73.44 229 TYR A O 1
ATOM 1754 N N . PHE A 1 230 ? 12.279 14.024 -11.788 1.00 75.81 230 PHE A N 1
ATOM 1755 C CA . PHE A 1 230 ? 13.679 14.203 -12.161 1.00 75.81 230 PHE A CA 1
ATOM 1756 C C . PHE A 1 230 ? 13.851 15.238 -13.270 1.00 75.81 230 PHE A C 1
ATOM 1758 O O . PHE A 1 230 ? 12.921 15.526 -14.030 1.00 75.81 230 PHE A O 1
ATOM 1765 N N . SER A 1 231 ? 15.040 15.838 -13.347 1.00 74.69 231 SER A N 1
ATOM 1766 C CA . SER A 1 231 ? 15.325 16.881 -14.342 1.00 74.69 231 SER A CA 1
ATOM 1767 C C . SER A 1 231 ? 15.465 16.298 -15.745 1.00 74.69 231 SER A C 1
ATOM 1769 O O . SER A 1 231 ? 15.064 16.947 -16.709 1.00 74.69 231 SER A O 1
ATOM 1771 N N . SER A 1 232 ? 15.997 15.077 -15.867 1.00 75.12 232 SER A N 1
ATOM 1772 C CA . SER A 1 232 ? 16.141 14.395 -17.157 1.00 75.12 232 SER A CA 1
ATOM 1773 C C . SER A 1 232 ? 14.805 14.050 -17.814 1.00 75.12 232 SER A C 1
ATOM 1775 O O . SER A 1 232 ? 14.744 13.965 -19.038 1.00 75.12 232 SER A O 1
ATOM 1777 N N . LYS A 1 233 ? 13.743 13.853 -17.018 1.00 74.69 233 LYS A N 1
ATOM 1778 C CA . LYS A 1 233 ? 12.428 13.374 -17.474 1.00 74.69 233 LYS A CA 1
ATOM 1779 C C . LYS A 1 233 ? 12.485 12.049 -18.251 1.00 74.69 233 LYS A C 1
ATOM 1781 O O . LYS A 1 233 ? 11.606 11.777 -19.069 1.00 74.69 233 LYS A O 1
ATOM 1786 N N . VAL A 1 234 ? 13.538 11.249 -18.050 1.00 73.50 234 VAL A N 1
ATOM 1787 C CA . VAL A 1 234 ? 13.726 9.974 -18.766 1.00 73.50 234 VAL A CA 1
ATOM 1788 C C . VAL A 1 234 ? 13.163 8.777 -18.006 1.00 73.50 234 VAL A C 1
ATOM 1790 O O . VAL A 1 234 ? 13.075 7.691 -18.580 1.00 73.50 234 VAL A O 1
ATOM 1793 N N . HIS A 1 235 ? 12.775 8.943 -16.738 1.00 76.44 235 HIS A N 1
ATOM 1794 C CA . HIS A 1 235 ? 12.319 7.832 -15.916 1.00 76.44 235 HIS A CA 1
ATOM 1795 C C . HIS A 1 235 ? 10.818 7.623 -16.076 1.00 76.44 235 HIS A C 1
ATOM 1797 O O . HIS A 1 235 ? 9.979 8.476 -15.795 1.00 76.44 235 HIS A O 1
ATOM 1803 N N . LYS A 1 236 ? 10.463 6.420 -16.512 1.00 73.44 236 LYS A N 1
ATOM 1804 C CA . LYS A 1 236 ? 9.076 6.015 -16.713 1.00 73.44 236 LYS A CA 1
ATOM 1805 C C . LYS A 1 236 ? 8.522 5.442 -15.407 1.00 73.44 236 LYS A C 1
ATOM 1807 O O . LYS A 1 236 ? 8.594 4.241 -15.166 1.00 73.44 236 LYS A O 1
ATOM 1812 N N . SER A 1 237 ? 8.003 6.321 -14.556 1.00 79.56 237 SER A N 1
ATOM 1813 C CA . SER A 1 237 ? 7.504 5.976 -13.214 1.00 79.56 237 SER A CA 1
ATOM 1814 C C . SER A 1 237 ? 6.122 5.308 -13.199 1.00 79.56 237 SER A C 1
ATOM 1816 O O . SER A 1 237 ? 5.743 4.709 -12.197 1.00 79.56 237 SER A O 1
ATOM 1818 N N . THR A 1 238 ? 5.357 5.410 -14.294 1.00 89.06 238 THR A N 1
ATOM 1819 C CA . THR A 1 238 ? 4.063 4.723 -14.419 1.00 89.06 238 THR A CA 1
ATOM 1820 C C . THR A 1 238 ? 4.249 3.353 -15.061 1.00 89.06 238 THR A C 1
ATOM 1822 O O . THR A 1 238 ? 4.819 3.251 -16.146 1.00 89.06 238 THR A O 1
ATOM 1825 N N . THR A 1 239 ? 3.745 2.312 -14.405 1.00 89.94 239 THR A N 1
ATOM 1826 C CA . THR A 1 239 ? 3.842 0.918 -14.841 1.00 89.94 239 THR A CA 1
ATOM 1827 C C . THR A 1 239 ? 2.538 0.161 -14.582 1.00 89.94 239 THR A C 1
ATOM 1829 O O . THR A 1 239 ? 1.754 0.514 -13.695 1.00 89.94 239 THR A O 1
ATOM 1832 N N . LEU A 1 240 ? 2.328 -0.894 -15.366 1.00 93.25 240 LEU A N 1
ATOM 1833 C CA . LEU A 1 240 ? 1.342 -1.932 -15.111 1.00 93.25 240 LEU A CA 1
ATOM 1834 C C . LEU A 1 240 ? 2.071 -3.273 -15.131 1.00 93.25 240 LEU A C 1
ATOM 1836 O O . LEU A 1 240 ? 2.583 -3.687 -16.175 1.00 93.25 240 LEU A O 1
ATOM 1840 N N . LEU A 1 241 ? 2.094 -3.938 -13.981 1.00 94.75 241 LEU A N 1
ATOM 1841 C CA . LEU A 1 241 ? 2.584 -5.297 -13.850 1.00 94.75 241 LEU A CA 1
ATOM 1842 C C . LEU A 1 241 ? 1.403 -6.264 -13.944 1.00 94.75 241 LEU A C 1
ATOM 1844 O O . LEU A 1 241 ? 0.577 -6.308 -13.034 1.00 94.75 241 LEU A O 1
ATOM 1848 N N . ILE A 1 242 ? 1.341 -7.043 -15.023 1.00 95.44 242 ILE A N 1
ATOM 1849 C CA . ILE A 1 242 ? 0.323 -8.085 -15.197 1.00 95.44 242 ILE A CA 1
ATOM 1850 C C . ILE A 1 242 ? 0.808 -9.379 -14.559 1.00 95.44 242 ILE A C 1
ATOM 1852 O O . ILE A 1 242 ? 1.925 -9.841 -14.849 1.00 95.44 242 ILE A O 1
ATOM 1856 N N . GLN A 1 243 ? -0.040 -9.978 -13.727 1.00 97.44 243 GLN A N 1
ATOM 1857 C CA . GLN A 1 243 ? 0.255 -11.265 -13.123 1.00 97.44 243 GLN A CA 1
ATOM 1858 C C . GLN A 1 243 ? 0.080 -12.391 -14.149 1.00 97.44 243 GLN A C 1
ATOM 1860 O O . GLN A 1 243 ? -0.939 -12.546 -14.810 1.00 97.44 243 GLN A O 1
ATOM 1865 N N . GLN A 1 244 ? 1.117 -13.201 -14.295 1.00 96.19 244 GLN A N 1
ATOM 1866 C CA . GLN A 1 244 ? 1.194 -14.316 -15.221 1.00 96.19 244 GLN A CA 1
ATOM 1867 C C . GLN A 1 244 ? 0.646 -15.597 -14.578 1.00 96.19 244 GLN A C 1
ATOM 1869 O O . GLN A 1 244 ? 0.553 -15.732 -13.360 1.00 96.19 244 GLN A O 1
ATOM 1874 N N . THR A 1 245 ? 0.364 -16.611 -15.400 1.00 94.88 245 THR A N 1
ATOM 1875 C CA . THR A 1 245 ? -0.143 -17.919 -14.923 1.00 94.88 245 THR A CA 1
ATOM 1876 C C . THR A 1 245 ? 0.818 -18.641 -13.973 1.00 94.88 245 THR A C 1
ATOM 1878 O O . THR A 1 245 ? 0.383 -19.426 -13.139 1.00 94.88 245 THR A O 1
ATOM 1881 N N . ASN A 1 246 ? 2.120 -18.367 -14.059 1.00 94.56 246 ASN A N 1
ATOM 1882 C CA . ASN A 1 246 ? 3.121 -18.923 -13.146 1.00 94.56 246 ASN A CA 1
ATOM 1883 C C . ASN A 1 246 ? 3.274 -18.121 -11.832 1.00 94.56 246 ASN A C 1
ATOM 1885 O O . ASN A 1 246 ? 4.217 -18.381 -11.091 1.00 94.56 246 ASN A O 1
ATOM 1889 N N . GLY A 1 247 ? 2.405 -17.137 -11.568 1.00 94.44 247 GLY A N 1
ATOM 1890 C CA . GLY A 1 247 ? 2.432 -16.286 -10.372 1.00 94.44 247 GLY A CA 1
ATOM 1891 C C . GLY A 1 247 ? 3.384 -15.087 -10.453 1.00 94.44 247 GLY A C 1
ATOM 1892 O O . GLY A 1 247 ? 3.407 -14.268 -9.537 1.00 94.44 247 GLY A O 1
ATOM 1893 N N . THR A 1 248 ? 4.158 -14.950 -11.536 1.00 97.31 248 THR A N 1
ATOM 1894 C CA . THR A 1 248 ? 5.082 -13.816 -11.709 1.00 97.31 248 THR A CA 1
ATOM 1895 C C . THR A 1 248 ? 4.368 -12.559 -12.201 1.00 97.31 248 THR A C 1
ATOM 1897 O O . THR A 1 248 ? 3.428 -12.631 -12.976 1.00 97.31 248 THR A O 1
ATOM 1900 N N . TYR A 1 249 ? 4.841 -11.393 -11.794 1.00 97.25 249 TYR A N 1
ATOM 1901 C CA . TYR A 1 249 ? 4.458 -10.073 -12.263 1.00 97.25 249 TYR A CA 1
ATOM 1902 C C . TYR A 1 249 ? 5.428 -9.623 -13.351 1.00 97.25 249 TYR A C 1
ATOM 1904 O O . TYR A 1 249 ? 6.629 -9.492 -13.099 1.00 97.25 249 TYR A O 1
ATOM 1912 N N . SER A 1 250 ? 4.907 -9.379 -14.553 1.00 93.81 250 SER A N 1
ATOM 1913 C CA . SER A 1 250 ? 5.675 -8.852 -15.687 1.00 93.81 250 SER A CA 1
ATOM 1914 C C . SER A 1 250 ? 5.227 -7.440 -16.024 1.00 93.81 250 SER A C 1
ATOM 1916 O O . SER A 1 250 ? 4.028 -7.184 -16.114 1.00 93.81 250 SER A O 1
ATOM 1918 N N . ASP A 1 251 ? 6.178 -6.536 -16.246 1.00 91.12 251 ASP A N 1
ATOM 1919 C CA . ASP A 1 251 ? 5.869 -5.186 -16.715 1.00 91.12 251 ASP A CA 1
ATOM 1920 C C . ASP A 1 251 ? 5.435 -5.223 -18.182 1.00 91.12 251 ASP A C 1
ATOM 1922 O O . ASP A 1 251 ? 6.251 -5.425 -19.082 1.00 91.12 251 ASP A O 1
ATOM 1926 N N . THR A 1 252 ? 4.133 -5.068 -18.418 1.00 88.56 252 THR A N 1
ATOM 1927 C CA . THR A 1 252 ? 3.549 -5.082 -19.765 1.00 88.56 252 THR A CA 1
ATOM 1928 C C . THR A 1 252 ? 3.119 -3.698 -20.224 1.00 88.56 252 THR A C 1
ATOM 1930 O O . THR A 1 252 ? 3.001 -3.467 -21.424 1.00 88.56 252 THR A O 1
ATOM 1933 N N . GLY A 1 253 ? 2.886 -2.768 -19.294 1.00 84.88 253 GLY A N 1
ATOM 1934 C CA . GLY A 1 253 ? 2.267 -1.485 -19.611 1.00 84.88 253 GLY A CA 1
ATOM 1935 C C . GLY A 1 253 ? 3.174 -0.265 -19.492 1.00 84.88 253 GLY A C 1
ATOM 1936 O O . GLY A 1 253 ? 2.748 0.823 -19.872 1.00 84.88 253 GLY A O 1
ATOM 1937 N N . LYS A 1 254 ? 4.414 -0.377 -18.997 1.00 87.06 254 LYS A N 1
ATOM 1938 C CA . LYS A 1 254 ? 5.280 0.799 -18.789 1.00 87.06 254 LYS A CA 1
ATOM 1939 C C . LYS A 1 254 ? 5.543 1.613 -20.051 1.00 87.06 254 LYS A C 1
ATOM 1941 O O . LYS A 1 254 ? 5.641 2.835 -19.967 1.00 87.06 254 LYS A O 1
ATOM 1946 N N . VAL A 1 255 ? 5.646 0.988 -21.225 1.00 85.44 255 VAL A N 1
ATOM 1947 C CA . VAL A 1 255 ? 5.820 1.739 -22.481 1.00 85.44 255 VAL A CA 1
ATOM 1948 C C . VAL A 1 255 ? 4.595 2.604 -22.767 1.00 85.44 255 VAL A C 1
ATOM 1950 O O . VAL A 1 255 ? 4.758 3.810 -22.953 1.00 85.44 255 VAL A O 1
ATOM 1953 N N . ASP A 1 256 ? 3.402 2.014 -22.734 1.00 88.50 256 ASP A N 1
ATOM 1954 C CA . ASP A 1 256 ? 2.160 2.681 -23.124 1.00 88.50 256 ASP A CA 1
ATOM 1955 C C . ASP A 1 256 ? 1.671 3.664 -22.054 1.00 88.50 256 ASP A C 1
ATOM 1957 O O . ASP A 1 256 ? 1.387 4.828 -22.347 1.00 88.50 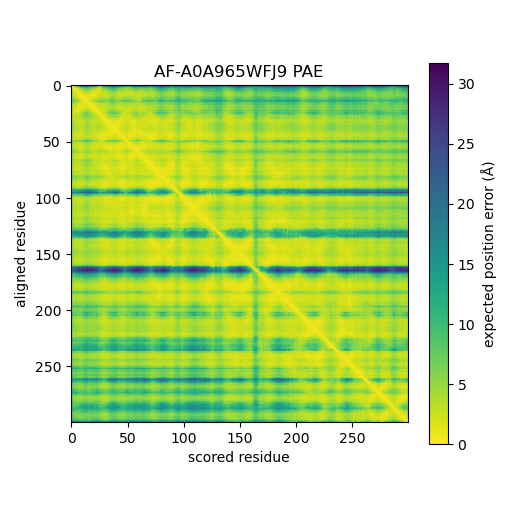256 ASP A O 1
ATOM 1961 N N . PHE A 1 257 ? 1.628 3.243 -20.786 1.00 89.69 257 PHE A N 1
ATOM 1962 C CA . PHE A 1 257 ? 1.109 4.072 -19.699 1.00 89.69 257 PHE A CA 1
ATOM 1963 C C . PHE A 1 257 ? 2.041 5.218 -19.324 1.00 89.69 257 PHE A C 1
ATOM 1965 O O . PHE A 1 257 ? 1.548 6.309 -19.053 1.00 89.69 257 PHE A O 1
ATOM 1972 N N . ALA A 1 258 ? 3.366 5.037 -19.348 1.00 85.25 258 ALA A N 1
ATOM 1973 C CA . ALA A 1 258 ? 4.268 6.160 -19.092 1.00 85.25 258 ALA A CA 1
ATOM 1974 C C . ALA A 1 258 ? 4.261 7.193 -20.230 1.00 85.25 258 ALA A C 1
ATOM 1976 O O . ALA A 1 258 ? 4.598 8.349 -20.001 1.00 85.25 258 ALA A O 1
ATOM 1977 N N . SER A 1 259 ? 3.881 6.797 -21.449 1.00 84.50 259 SER A N 1
ATOM 1978 C CA . SER A 1 259 ? 3.650 7.738 -22.547 1.00 84.50 259 SER A CA 1
ATOM 1979 C C . SER A 1 259 ? 2.292 8.439 -22.438 1.00 84.50 259 SER A C 1
ATOM 1981 O O . SER A 1 259 ? 2.197 9.620 -22.769 1.00 84.50 259 SER A O 1
ATOM 1983 N N . ALA A 1 260 ? 1.254 7.745 -21.961 1.00 87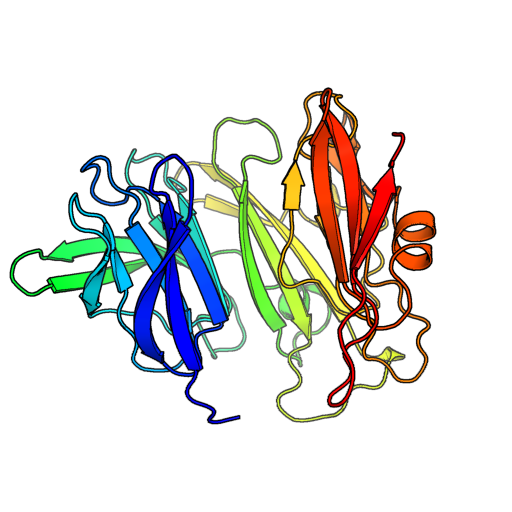.06 260 ALA A N 1
ATOM 1984 C CA . ALA A 1 260 ? -0.084 8.312 -21.779 1.00 87.06 260 ALA A CA 1
ATOM 1985 C C . ALA A 1 260 ? -0.188 9.248 -20.560 1.00 87.06 260 ALA A C 1
ATOM 1987 O O . ALA A 1 260 ? -0.861 10.280 -20.615 1.00 87.06 260 ALA A O 1
ATOM 1988 N N . VAL A 1 261 ? 0.485 8.912 -19.457 1.00 84.50 261 VAL A N 1
ATOM 1989 C CA . VAL A 1 261 ? 0.636 9.792 -18.294 1.00 84.50 261 VAL A CA 1
ATOM 1990 C C . VAL A 1 261 ? 1.737 10.795 -18.627 1.00 84.50 261 VAL A C 1
ATOM 1992 O O . VAL A 1 261 ? 2.921 10.522 -18.454 1.00 84.50 261 VAL A O 1
ATOM 1995 N N . GLY A 1 262 ? 1.337 11.944 -19.178 1.00 69.88 262 GLY A N 1
ATOM 1996 C CA . GLY A 1 262 ? 2.262 13.006 -19.576 1.00 69.88 262 GLY A CA 1
ATOM 1997 C C . GLY A 1 262 ? 3.235 13.403 -18.457 1.00 69.88 262 GLY A C 1
ATOM 1998 O O . GLY A 1 262 ? 2.950 13.248 -17.268 1.00 69.88 262 GLY A O 1
ATOM 1999 N N . GLY A 1 263 ? 4.398 13.937 -18.837 1.00 73.81 263 GLY A N 1
ATOM 2000 C CA . GLY A 1 263 ? 5.468 14.263 -17.892 1.00 73.81 263 GLY A CA 1
ATOM 2001 C C . GLY A 1 263 ? 4.985 15.149 -16.740 1.00 73.81 263 GLY A C 1
ATOM 2002 O O . GLY A 1 263 ? 4.489 16.250 -16.966 1.00 73.81 263 GLY A O 1
ATOM 2003 N N . GLY A 1 264 ? 5.146 14.670 -15.505 1.00 74.81 264 GLY A N 1
ATOM 2004 C CA . GLY A 1 264 ? 4.750 15.387 -14.290 1.00 74.81 264 GLY A CA 1
ATOM 2005 C C . GLY A 1 264 ? 3.304 15.158 -13.817 1.00 74.81 264 GLY A C 1
ATOM 2006 O O . GLY A 1 264 ? 2.943 15.705 -12.776 1.00 74.81 264 GLY A O 1
ATOM 2007 N N . GLY A 1 265 ? 2.498 14.377 -14.541 1.00 81.44 265 GLY A N 1
ATOM 2008 C CA . GLY A 1 265 ? 1.141 13.980 -14.147 1.00 81.44 265 GLY A CA 1
ATOM 2009 C C . GLY A 1 265 ? 1.075 12.651 -13.389 1.00 81.44 265 GLY A C 1
ATOM 2010 O O . GLY A 1 265 ? 2.068 11.931 -13.281 1.00 81.44 265 GLY A O 1
ATOM 2011 N N . GLN A 1 266 ? -0.114 12.317 -12.886 1.00 88.81 266 GLN A N 1
ATOM 2012 C CA . GLN A 1 266 ? -0.448 11.014 -12.295 1.00 88.81 266 GLN A CA 1
ATOM 2013 C C . GLN A 1 266 ? -1.601 10.367 -13.055 1.00 88.81 266 GLN A C 1
ATOM 2015 O O . GLN A 1 266 ? -2.378 11.059 -13.716 1.00 88.81 266 GLN A O 1
ATOM 2020 N N . GLY A 1 267 ? -1.714 9.045 -12.955 1.00 90.94 267 GLY A N 1
ATOM 2021 C CA . GLY A 1 267 ? -2.811 8.277 -13.523 1.00 90.94 267 GLY A CA 1
ATOM 2022 C C . GLY A 1 267 ? -3.433 7.302 -12.529 1.00 90.94 267 GLY A C 1
ATOM 2023 O O . GLY A 1 267 ? -2.794 6.882 -11.568 1.00 90.94 267 GLY A O 1
ATOM 2024 N N . MET A 1 268 ? -4.676 6.913 -12.795 1.00 93.00 268 MET A N 1
ATOM 2025 C CA . MET A 1 268 ? -5.374 5.805 -12.136 1.00 93.00 268 MET A CA 1
ATOM 2026 C C . MET A 1 268 ? -6.234 5.042 -13.143 1.00 93.00 268 MET A C 1
ATOM 2028 O O . MET A 1 268 ? -6.733 5.633 -14.108 1.00 93.00 268 MET A O 1
ATOM 2032 N N . LEU A 1 269 ? -6.431 3.744 -12.911 1.00 92.88 269 LEU A N 1
ATOM 2033 C CA . LEU A 1 269 ? -7.289 2.906 -13.743 1.00 92.88 269 LEU A CA 1
ATOM 2034 C C . LEU A 1 269 ? -8.648 2.717 -13.069 1.00 92.88 269 LEU A C 1
ATOM 2036 O O . LEU A 1 269 ? -8.792 2.031 -12.059 1.00 92.88 269 LEU A O 1
ATOM 2040 N N . VAL A 1 270 ? -9.691 3.295 -13.658 1.00 92.06 270 VAL A N 1
ATOM 2041 C CA . VAL A 1 270 ? -11.048 3.243 -13.101 1.00 92.06 270 VAL A CA 1
ATOM 2042 C C . VAL A 1 270 ? -11.968 2.383 -13.954 1.00 92.06 270 VAL A C 1
ATOM 2044 O O . VAL A 1 270 ? -11.908 2.403 -15.185 1.00 92.06 270 VAL A O 1
ATOM 2047 N N . LYS A 1 271 ? -12.872 1.648 -13.297 1.00 90.19 271 LYS A N 1
ATOM 2048 C CA . LYS A 1 271 ? -14.005 1.012 -13.977 1.00 90.19 271 LYS A CA 1
ATOM 2049 C C . LYS A 1 271 ? -15.063 2.069 -14.272 1.00 90.19 271 LYS A C 1
ATOM 2051 O O . LYS A 1 271 ? -15.564 2.729 -13.366 1.00 90.19 271 LYS A O 1
ATOM 2056 N N . GLY A 1 272 ? -15.392 2.220 -15.545 1.00 88.00 272 GLY A N 1
ATOM 2057 C CA . GLY A 1 272 ? -16.435 3.106 -16.029 1.00 88.00 272 GLY A CA 1
ATOM 2058 C C . GLY A 1 272 ? -17.683 2.352 -16.501 1.00 88.00 272 GLY A C 1
ATOM 2059 O O . GLY A 1 272 ? -17.868 1.164 -16.212 1.00 88.00 272 GLY A O 1
ATOM 2060 N N . PRO A 1 273 ? -18.568 3.042 -17.240 1.00 90.38 273 PRO A N 1
ATOM 2061 C CA . PRO A 1 273 ? -19.803 2.468 -17.761 1.00 90.38 273 PRO A CA 1
ATOM 2062 C C . PRO A 1 273 ? -19.577 1.191 -18.580 1.00 90.38 273 PRO A C 1
ATOM 2064 O O . PRO A 1 273 ? -18.570 1.045 -19.273 1.00 90.38 273 PRO A O 1
ATOM 2067 N N . ALA A 1 274 ? -20.546 0.273 -18.513 1.00 88.81 274 ALA A N 1
ATOM 2068 C CA . ALA A 1 274 ? -20.502 -1.032 -19.183 1.00 88.81 274 ALA A CA 1
ATOM 2069 C C . ALA A 1 274 ? -19.276 -1.899 -18.819 1.00 88.81 274 ALA A C 1
ATOM 2071 O O . ALA A 1 274 ? -18.884 -2.765 -19.595 1.00 88.81 274 ALA A O 1
ATOM 2072 N N . GLY A 1 275 ? -18.663 -1.660 -17.652 1.00 86.50 275 GLY A N 1
ATOM 2073 C CA . GLY A 1 275 ? -17.524 -2.437 -17.159 1.00 86.50 275 GLY A CA 1
ATOM 2074 C C . GLY A 1 275 ? -16.199 -2.141 -17.864 1.00 86.50 275 GLY A C 1
ATOM 2075 O O . GLY A 1 275 ? -15.233 -2.861 -17.638 1.00 86.50 275 GLY A O 1
ATOM 2076 N N . LYS A 1 276 ? -16.135 -1.100 -18.703 1.00 90.06 276 LYS A N 1
ATOM 2077 C CA . LYS A 1 276 ? -14.910 -0.721 -19.418 1.00 90.06 276 LYS A CA 1
ATOM 2078 C C . LYS A 1 276 ? -13.897 -0.072 -18.480 1.00 90.06 276 LYS A C 1
ATOM 2080 O O . LYS A 1 276 ? -14.283 0.675 -17.581 1.00 90.06 276 LYS A O 1
ATOM 2085 N N . THR A 1 277 ? -12.612 -0.294 -18.734 1.00 92.12 277 THR A N 1
ATOM 2086 C CA . THR A 1 277 ? -11.530 0.345 -17.978 1.00 92.12 277 THR A CA 1
ATOM 2087 C C . THR A 1 277 ? -11.095 1.640 -18.652 1.00 92.12 277 THR A C 1
ATOM 2089 O O . THR A 1 277 ? -10.912 1.699 -19.867 1.00 92.12 277 THR A O 1
ATOM 2092 N N . TYR A 1 278 ? -10.917 2.687 -17.854 1.00 93.88 278 TYR A N 1
ATOM 2093 C CA . TYR A 1 278 ? -10.446 3.988 -18.305 1.00 93.88 278 TYR A CA 1
ATOM 2094 C C . TYR A 1 278 ? -9.196 4.384 -17.532 1.00 93.88 278 TYR A C 1
ATOM 2096 O O . TYR A 1 278 ? -9.148 4.231 -16.313 1.00 93.88 278 TYR A O 1
ATOM 2104 N N . LEU A 1 279 ? -8.211 4.942 -18.230 1.00 94.19 279 LEU A N 1
ATOM 2105 C CA . LEU A 1 279 ? -7.115 5.654 -17.591 1.00 94.19 279 LEU A CA 1
ATOM 2106 C C . LEU A 1 279 ? -7.556 7.104 -17.402 1.00 94.19 279 LEU A C 1
ATOM 2108 O O . LEU A 1 279 ? -7.811 7.819 -18.375 1.00 94.19 279 LEU A O 1
ATOM 2112 N N . VAL A 1 280 ? -7.647 7.516 -16.143 1.00 94.56 280 VAL A N 1
ATOM 2113 C CA . VAL A 1 280 ? -7.848 8.911 -15.756 1.00 94.56 280 VAL A CA 1
ATOM 2114 C C . VAL A 1 280 ? -6.485 9.477 -15.414 1.00 94.56 280 VAL A C 1
ATOM 2116 O O . VAL A 1 280 ? -5.811 8.934 -14.542 1.00 94.56 280 VAL A O 1
ATOM 2119 N N . THR A 1 281 ? -6.070 10.538 -16.098 1.00 92.81 281 THR A N 1
ATOM 2120 C CA . THR A 1 281 ? -4.793 11.208 -15.838 1.00 92.81 281 THR A CA 1
ATOM 2121 C C . THR A 1 281 ? -4.998 12.672 -15.520 1.00 92.81 281 THR A C 1
ATOM 2123 O O . THR A 1 281 ? -5.970 13.291 -15.952 1.00 92.81 281 THR A O 1
ATOM 2126 N N . GLU A 1 282 ? -4.059 13.245 -14.783 1.00 90.31 282 GLU A N 1
ATOM 2127 C CA . GLU A 1 282 ? -3.968 14.686 -14.604 1.00 90.31 282 GLU A CA 1
ATOM 2128 C C . GLU A 1 282 ? -2.752 15.265 -15.327 1.00 90.31 282 GLU A C 1
ATOM 2130 O O . GLU A 1 282 ? -1.716 14.615 -15.474 1.00 90.31 282 GLU A O 1
ATOM 2135 N N . SER A 1 283 ? -2.869 16.512 -15.784 1.00 86.38 283 SER A N 1
ATOM 2136 C CA . SER A 1 283 ? -1.714 17.286 -16.233 1.00 86.38 283 SER A CA 1
ATOM 2137 C C . SER A 1 283 ? -0.745 17.532 -15.081 1.00 86.38 283 SER A C 1
ATOM 2139 O O . SER A 1 283 ? -1.158 17.584 -13.924 1.00 86.38 283 SER A O 1
ATOM 2141 N N . ALA A 1 284 ? 0.518 17.813 -15.410 1.00 82.81 284 ALA A N 1
ATOM 2142 C CA . ALA A 1 284 ? 1.485 18.278 -14.427 1.00 82.81 284 ALA A CA 1
ATOM 2143 C C . ALA A 1 284 ? 0.925 19.411 -13.561 1.00 82.81 284 ALA A C 1
ATOM 2145 O O . ALA A 1 284 ? 0.301 20.354 -14.058 1.00 82.81 284 ALA A O 1
ATOM 2146 N N . TRP A 1 285 ? 1.166 19.304 -12.258 1.00 79.44 285 TRP A N 1
ATOM 2147 C CA . TRP A 1 285 ? 0.699 20.295 -11.306 1.00 79.44 285 TRP A CA 1
ATOM 2148 C C . TRP A 1 285 ? 1.312 21.673 -11.584 1.00 79.44 285 TRP A C 1
ATOM 2150 O O . TRP A 1 285 ? 2.523 21.809 -11.777 1.00 79.44 285 TRP A O 1
ATOM 2160 N N . ALA A 1 286 ? 0.477 22.711 -11.532 1.00 81.00 286 ALA A N 1
ATOM 2161 C CA . ALA A 1 286 ? 0.887 24.098 -11.688 1.00 81.00 286 ALA A CA 1
ATOM 2162 C C . ALA A 1 286 ? 0.189 24.989 -10.651 1.00 81.00 286 ALA A C 1
ATOM 2164 O O . ALA A 1 286 ? -1.019 24.913 -10.450 1.00 81.00 286 ALA A O 1
ATOM 2165 N N . ARG A 1 287 ? 0.957 25.874 -10.001 1.00 81.38 287 ARG A N 1
ATOM 2166 C CA . ARG A 1 287 ? 0.472 26.734 -8.900 1.00 81.38 287 ARG A CA 1
ATOM 2167 C C . ARG A 1 287 ? -0.635 27.710 -9.294 1.00 81.38 287 ARG A C 1
ATOM 2169 O O . ARG A 1 287 ? -1.364 28.172 -8.424 1.00 81.38 287 ARG A O 1
ATOM 2176 N N . THR A 1 288 ? -0.694 28.097 -10.563 1.00 89.81 288 THR A N 1
ATOM 2177 C CA . THR A 1 288 ? -1.467 29.259 -11.031 1.00 89.81 288 THR A CA 1
ATOM 2178 C C . THR A 1 288 ? -2.485 28.909 -12.110 1.00 89.81 288 THR A C 1
ATOM 2180 O O . THR A 1 288 ? -3.032 29.809 -12.741 1.00 89.81 288 THR A O 1
ATOM 2183 N N . SER A 1 289 ? -2.735 27.626 -12.356 1.00 85.88 289 SER A N 1
ATOM 2184 C CA . SER A 1 289 ? -3.697 27.174 -13.359 1.00 85.88 289 SER A CA 1
ATOM 2185 C C . SER A 1 289 ? -4.494 25.987 -12.847 1.00 85.88 289 SER A C 1
ATOM 2187 O O . SER A 1 289 ? -4.054 25.266 -11.954 1.00 85.88 289 SER A O 1
ATOM 2189 N N . PHE A 1 290 ? -5.670 25.778 -13.434 1.00 87.25 290 PHE A N 1
ATOM 2190 C CA . PHE A 1 290 ? -6.426 24.559 -13.193 1.00 87.25 290 PHE A CA 1
ATOM 2191 C C . PHE A 1 290 ? -5.633 23.338 -13.659 1.00 87.25 290 PHE A C 1
ATOM 2193 O O . PHE A 1 290 ? -4.977 23.370 -14.703 1.00 87.25 290 PHE A O 1
ATOM 2200 N N . THR A 1 291 ? -5.721 22.263 -12.882 1.00 88.38 291 THR A N 1
ATOM 2201 C CA . THR A 1 291 ? -5.286 20.937 -13.308 1.00 88.38 291 THR A CA 1
ATOM 2202 C C . THR A 1 291 ? -6.274 20.418 -14.343 1.00 88.38 291 THR A C 1
ATOM 2204 O O . THR A 1 291 ? -7.475 20.350 -14.076 1.00 88.38 291 THR A O 1
ATOM 2207 N N . ASN A 1 292 ? -5.781 20.051 -15.523 1.00 90.06 292 ASN A N 1
ATOM 2208 C CA . ASN A 1 292 ? -6.603 19.390 -16.526 1.00 90.06 292 ASN A CA 1
ATOM 2209 C C . ASN A 1 292 ? -6.650 17.895 -16.224 1.00 90.06 292 ASN A C 1
ATOM 2211 O O . ASN A 1 292 ? -5.611 17.285 -15.980 1.00 90.06 292 ASN A O 1
ATOM 2215 N N . VAL A 1 293 ? -7.848 17.318 -16.271 1.00 92.69 293 VAL A N 1
ATOM 2216 C CA . VAL A 1 293 ? -8.069 15.878 -16.118 1.00 92.69 293 VAL A CA 1
ATOM 2217 C C . VAL A 1 293 ? -8.464 15.304 -17.470 1.00 92.69 293 VAL A C 1
ATOM 2219 O O . VAL A 1 293 ? -9.350 15.834 -18.141 1.00 92.69 293 VAL A O 1
ATOM 2222 N N . TYR A 1 294 ? -7.812 14.217 -17.861 1.00 92.69 294 TYR A N 1
ATOM 2223 C CA . TYR A 1 294 ? -8.063 13.496 -19.100 1.00 92.69 294 TYR A CA 1
ATOM 2224 C C . TYR A 1 294 ? -8.590 12.106 -18.777 1.00 92.69 294 TYR A C 1
ATOM 2226 O O . TYR A 1 294 ? -8.221 11.505 -17.771 1.00 92.69 294 TYR A O 1
ATOM 2234 N N . ILE A 1 295 ? -9.460 11.592 -19.640 1.00 94.81 295 ILE A N 1
ATOM 2235 C CA . ILE A 1 295 ? -10.021 10.250 -19.515 1.00 94.81 295 ILE A CA 1
ATOM 2236 C C . ILE A 1 295 ? -9.865 9.570 -20.868 1.00 94.81 295 ILE A C 1
ATOM 2238 O O . ILE A 1 295 ? -10.401 10.053 -21.865 1.00 94.81 295 ILE A O 1
ATOM 2242 N N . GLN A 1 296 ? -9.151 8.448 -20.901 1.00 94.00 296 GLN A N 1
ATOM 2243 C CA . GLN A 1 296 ? -9.005 7.623 -22.098 1.00 94.00 296 GLN A CA 1
ATOM 2244 C C . GLN A 1 296 ? -9.505 6.204 -21.843 1.00 94.00 296 GLN A C 1
ATOM 2246 O O . GLN A 1 296 ? -9.321 5.656 -20.758 1.00 94.00 296 GLN A O 1
ATOM 2251 N N . LEU A 1 297 ? -10.135 5.602 -22.851 1.00 93.50 297 LEU A N 1
ATOM 2252 C CA . LEU A 1 297 ? -10.486 4.185 -22.820 1.00 93.50 297 LEU A CA 1
ATOM 2253 C C . LEU A 1 297 ? -9.207 3.342 -22.931 1.00 93.50 297 LEU A C 1
ATOM 2255 O O . LEU A 1 297 ? -8.375 3.614 -23.795 1.00 93.50 297 LEU A O 1
ATOM 2259 N N . VAL A 1 298 ? -9.082 2.314 -22.094 1.00 91.00 298 VAL A N 1
ATOM 2260 C CA . VAL A 1 298 ? -8.004 1.320 -22.162 1.00 91.00 298 VAL A CA 1
ATOM 2261 C C . VAL A 1 298 ? -8.593 0.009 -22.671 1.00 91.00 298 VAL A C 1
ATOM 2263 O O . VAL A 1 298 ? -9.599 -0.461 -22.140 1.00 91.00 298 VAL A O 1
ATOM 2266 N N . ASN A 1 299 ? -7.975 -0.567 -23.702 1.00 83.81 299 ASN A N 1
ATOM 2267 C CA . ASN A 1 299 ? -8.307 -1.902 -24.193 1.00 83.81 299 ASN A CA 1
ATOM 2268 C C . ASN A 1 299 ? -7.145 -2.827 -23.823 1.00 83.81 299 ASN A C 1
ATOM 2270 O O . ASN A 1 299 ? -6.020 -2.561 -24.246 1.00 83.81 299 ASN A O 1
ATOM 2274 N N . PHE A 1 300 ? -7.435 -3.837 -23.006 1.00 80.44 300 PHE A N 1
ATOM 2275 C CA . PHE A 1 300 ? -6.508 -4.912 -22.656 1.00 80.44 300 PHE A CA 1
ATOM 2276 C C . PHE A 1 300 ? -6.580 -6.042 -23.682 1.00 80.44 300 PHE A C 1
ATOM 2278 O O . PHE A 1 300 ? -7.675 -6.226 -24.268 1.00 80.44 300 PHE A O 1
#

pLDDT: mean 89.91, std 9.29, range [43.5, 98.75]

Secondary structure (DSSP, 8-state):
----EEEEEEEE-SSSEEEEEEEEE-SEEEEEEE-SSSSSS-EEEEEESS---EEE--TTS-EEEB---B-SEEEEE-TTSSSS-EEEEES---SSS---EEEEEEEETTTTEEEEEEEEEPPPPHIIIII-TTS-EEEEEEEEE-SS-SSS-EEEEEEEE--SS----TTT--EEEEEEEEEETTEEEE-HHHHEES----SPPPS--EEE-SSSSSS-EEEE-----SSS------EEEEEPTTS-EEE-SHHHHHHHS-TT--EEEEE-GGG-EEEEEEPPP-TTSPPPEEEEEE--

Solvent-accessible surface area (backbone atoms only — not comparable to full-atom values): 16718 Å² total; per-residue (Å²): 137,92,63,73,40,78,42,65,47,74,45,75,73,88,86,52,68,50,81,42,79,75,44,77,43,48,60,69,61,28,62,31,67,46,51,63,86,69,82,86,34,60,19,41,47,58,10,16,75,52,93,56,64,26,30,43,40,45,99,90,44,77,42,75,19,43,51,81,56,55,16,30,5,26,22,57,42,45,61,64,72,77,83,49,48,29,38,38,34,24,46,48,48,88,83,86,59,60,23,29,33,36,20,46,69,48,79,39,84,85,80,34,32,45,46,76,44,83,75,39,80,42,63,50,52,56,56,26,73,76,73,35,74,91,53,48,58,36,33,50,33,44,40,65,41,53,80,80,72,79,82,46,43,18,39,38,38,34,27,31,62,46,64,88,84,57,90,68,51,81,87,70,45,41,27,49,74,43,38,32,43,51,78,51,91,66,39,61,42,75,44,30,87,79,30,54,44,82,71,74,39,51,35,47,68,32,91,58,74,44,76,42,55,79,78,72,83,84,44,68,17,42,38,29,29,24,40,41,80,56,90,83,66,76,45,59,22,18,39,28,28,45,50,43,97,88,59,27,31,35,63,74,29,36,74,60,45,31,63,69,33,45,84,38,9,40,51,48,83,41,79,48,80,97,76,40,44,26,42,39,29,35,47,44,82,54,98,87,55,85,72,52,75,47,78,42,84,55,84,121